Protein AF-A0A7S2U150-F1 (afdb_monomer_lite)

pLDDT: mean 74.11, std 22.61, range [26.58, 97.31]

Sequence (190 aa):
RKRRILVTGHSLGAAMATLAALDMKLRYHNEYDVQMINVASPRVGDPAFRKLFDSHFPSALRLVFDRDLVPGIPKLISLYEHVGHEAFIDGKGNVLIDRTPIEKSFVRGGKTSFACHLIPTYEAGINAHMQRNGHEPFLQRVNRTWEKIYEKKAKGKEDDDDNDFKDAKNNSKLCEGDAAGSGNVVADES

Foldseek 3Di:
DAAEDEQEDAQVSRLVSLVVLLVCCVPPVVRYDYAYEYELYAFHFAPVSQVSSCVSHVAHEYEDEQLACRNCPPVPVHTTDDHDWYFYFYLQLDTDIRDDPVSVVVSPPDHRDNVCRDPVVVVNRNVNVCVVPDVPHPVVVVVVVVCVVVVVVVVVVVVPPPPPVPVVVPPPPDPDDDDDDDDDDDDDDD

Organism: NCBI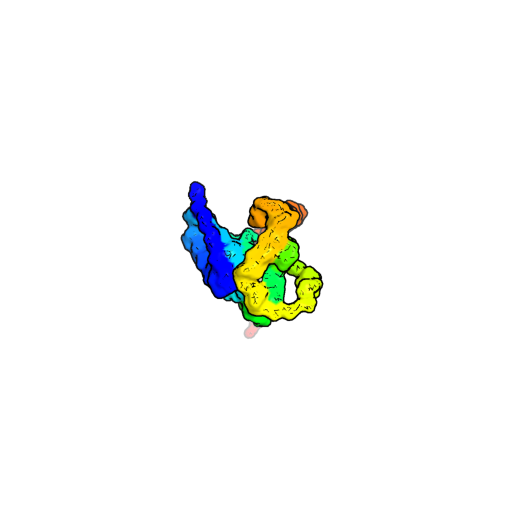:txid641309

Secondary structure (DSSP, 8-state):
-PEEEEE--BTHHHHHHHHHHHHHHHHHTTTEEEEEEEES----B-HHHHHHHHHH-TT-EEEEETTBSGGG-S--TTT-B--SEEEEE-TT--EEES--HHHHHHHTTS--BGGGGSHHHHHHHHHHHHHHH-SS-HHHHHHHHHHHHHHHHHHHHHTTTTSSSSGGGSSSSSS---------------

InterPro domains:
  IPR002921 Fungal lipase-type domain [PF01764] (4-75)
  IPR029058 Alpha/Beta hydrolase fold [G3DSA:3.40.50.1820] (1-181)
  IPR029058 Alpha/Beta hydrolase fold [SSF53474] (3-91)
  IPR051218 Secreted Mono/Diacylglycerol Lipase [PTHR45856] (4-136)

Structure (mmCIF, N/CA/C/O backbone):
data_AF-A0A7S2U150-F1
#
_en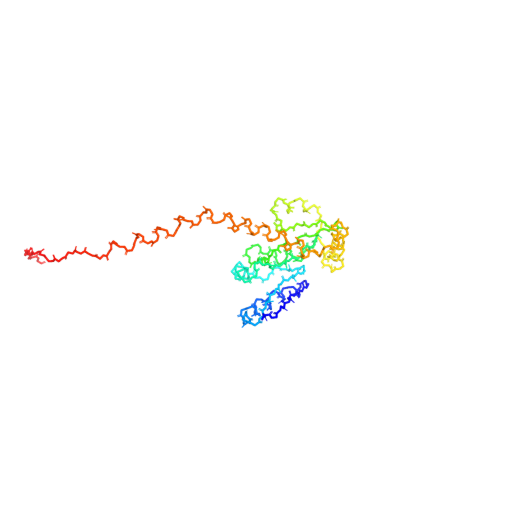try.id   AF-A0A7S2U150-F1
#
loop_
_atom_site.group_PDB
_atom_site.id
_atom_site.type_symbol
_atom_site.label_atom_id
_atom_site.label_alt_id
_atom_site.label_comp_id
_atom_site.label_asym_id
_atom_site.label_entity_id
_atom_site.label_seq_id
_atom_site.pdbx_PDB_ins_code
_atom_site.Cartn_x
_atom_site.Cartn_y
_atom_site.Cartn_z
_atom_site.occupancy
_atom_site.B_iso_or_equiv
_atom_site.auth_seq_id
_atom_site.auth_comp_id
_atom_site.auth_asym_id
_atom_site.auth_atom_id
_atom_site.pdbx_PDB_model_num
ATOM 1 N N . ARG A 1 1 ? -9.596 6.429 23.672 1.00 75.38 1 ARG A N 1
ATOM 2 C CA . ARG A 1 1 ? -9.227 6.510 22.233 1.00 75.38 1 ARG A CA 1
ATOM 3 C C . ARG A 1 1 ? -8.434 5.257 21.882 1.00 75.38 1 ARG A C 1
ATOM 5 O O . ARG A 1 1 ? -7.555 4.918 22.663 1.00 75.38 1 ARG A O 1
ATOM 12 N N . LYS A 1 2 ? -8.747 4.571 20.776 1.00 87.69 2 LYS A N 1
ATOM 13 C CA . LYS A 1 2 ? -7.958 3.413 20.312 1.00 87.69 2 LYS A CA 1
ATOM 14 C C . LYS A 1 2 ? -6.560 3.875 19.892 1.00 87.69 2 LYS A C 1
ATOM 16 O O . LYS A 1 2 ? -6.423 4.979 19.362 1.00 87.69 2 LYS A O 1
ATOM 21 N N . ARG A 1 3 ? -5.530 3.062 20.140 1.00 92.69 3 ARG A N 1
ATOM 22 C CA . ARG A 1 3 ? -4.169 3.345 19.648 1.00 92.69 3 ARG A CA 1
ATOM 23 C C . ARG A 1 3 ? -4.101 3.002 18.163 1.00 92.69 3 ARG A C 1
ATOM 25 O O . ARG A 1 3 ? -4.605 1.956 17.761 1.00 92.69 3 ARG A O 1
ATOM 32 N N . ARG A 1 4 ? -3.493 3.873 17.357 1.00 93.31 4 ARG A N 1
ATOM 33 C CA . ARG A 1 4 ? -3.341 3.640 15.918 1.00 93.31 4 ARG A CA 1
ATOM 34 C C . ARG A 1 4 ? -2.126 2.764 15.647 1.00 93.31 4 ARG A C 1
ATOM 36 O O . ARG A 1 4 ? -1.051 3.039 16.174 1.00 93.31 4 ARG A O 1
ATOM 43 N N . ILE A 1 5 ? -2.302 1.751 14.806 1.00 94.75 5 ILE A N 1
ATOM 44 C CA . ILE A 1 5 ? -1.222 0.896 14.313 1.00 94.75 5 ILE A CA 1
ATOM 45 C C . ILE A 1 5 ? -1.234 0.964 12.791 1.00 94.75 5 ILE A C 1
ATOM 47 O O . ILE A 1 5 ? -2.245 0.654 12.166 1.00 94.75 5 ILE A O 1
ATOM 51 N N . LEU A 1 6 ? -0.108 1.363 12.203 1.00 95.31 6 LEU A N 1
ATOM 52 C CA . LEU A 1 6 ? 0.103 1.294 10.763 1.00 95.31 6 LEU A CA 1
ATOM 53 C C . LEU A 1 6 ? 0.915 0.042 10.441 1.00 95.31 6 LEU A C 1
ATOM 55 O O . LEU A 1 6 ? 2.056 -0.088 10.881 1.00 95.31 6 LEU A O 1
ATOM 59 N N . VAL A 1 7 ? 0.326 -0.857 9.660 1.00 96.00 7 VAL A N 1
ATOM 60 C CA . VAL A 1 7 ? 1.001 -2.042 9.134 1.00 96.00 7 VAL A CA 1
ATOM 61 C C . VAL A 1 7 ? 1.447 -1.743 7.707 1.00 96.00 7 VAL A C 1
ATOM 63 O O . VAL A 1 7 ? 0.676 -1.237 6.890 1.00 96.00 7 VAL A O 1
ATOM 66 N N . THR A 1 8 ? 2.712 -2.019 7.415 1.00 96.25 8 THR A N 1
ATOM 67 C CA . THR A 1 8 ? 3.314 -1.758 6.110 1.00 96.25 8 THR A CA 1
ATOM 68 C C . THR A 1 8 ? 4.332 -2.833 5.772 1.00 96.25 8 THR A C 1
ATOM 70 O O . THR A 1 8 ? 4.823 -3.544 6.649 1.00 96.25 8 THR A O 1
ATOM 73 N N . GLY A 1 9 ? 4.659 -2.942 4.493 1.00 95.88 9 GLY A N 1
ATOM 74 C CA . GLY A 1 9 ? 5.717 -3.802 4.004 1.00 95.88 9 GLY A CA 1
ATOM 75 C C . GLY A 1 9 ? 6.016 -3.524 2.539 1.00 95.88 9 GLY A C 1
ATOM 76 O O . GLY A 1 9 ? 5.246 -2.858 1.841 1.00 95.88 9 GLY A O 1
ATOM 77 N N . HIS A 1 10 ? 7.143 -4.060 2.079 1.00 94.88 10 HIS A N 1
ATOM 78 C CA . HIS A 1 10 ? 7.574 -4.031 0.685 1.00 94.88 10 HIS A CA 1
ATOM 79 C C . HIS A 1 10 ? 7.655 -5.454 0.132 1.00 94.88 10 HIS A C 1
ATOM 81 O O . HIS A 1 10 ? 8.062 -6.365 0.856 1.00 94.88 10 HIS A O 1
ATOM 87 N N . SER A 1 11 ? 7.277 -5.656 -1.134 1.00 92.56 11 SER A N 1
ATOM 88 C CA . SER A 1 11 ? 7.412 -6.954 -1.812 1.00 92.56 11 SER A CA 1
ATOM 89 C C . SER A 1 11 ? 6.675 -8.080 -1.064 1.00 92.56 11 SER A C 1
ATOM 91 O O . SER A 1 11 ? 5.507 -7.933 -0.706 1.00 92.56 11 SER A O 1
ATOM 93 N N . LEU A 1 12 ? 7.346 -9.196 -0.770 1.00 92.94 12 LEU A N 1
ATOM 94 C CA . LEU A 1 12 ? 6.831 -10.263 0.090 1.00 92.94 12 LEU A CA 1
ATOM 95 C C . LEU A 1 12 ? 6.415 -9.755 1.480 1.00 92.94 12 LEU A C 1
ATOM 97 O O . LEU A 1 12 ? 5.391 -10.178 2.012 1.00 92.94 12 LEU A O 1
ATOM 101 N N . GLY A 1 13 ? 7.158 -8.802 2.047 1.00 95.88 13 GLY A N 1
ATOM 102 C CA . GLY A 1 13 ? 6.805 -8.173 3.318 1.00 95.88 13 GLY A CA 1
ATOM 103 C C . GLY A 1 13 ? 5.460 -7.450 3.256 1.00 95.88 13 GLY A C 1
ATOM 104 O O . GLY A 1 13 ? 4.731 -7.440 4.240 1.00 95.88 13 GLY A O 1
ATOM 105 N N . ALA A 1 14 ? 5.074 -6.914 2.094 1.00 95.31 14 ALA A N 1
ATOM 106 C CA . ALA A 1 14 ? 3.751 -6.326 1.895 1.00 95.31 14 ALA A CA 1
ATOM 107 C C . ALA A 1 14 ? 2.632 -7.386 1.896 1.00 95.31 14 ALA A C 1
ATOM 109 O O . ALA A 1 14 ? 1.551 -7.168 2.451 1.00 95.31 14 ALA A O 1
ATOM 110 N N . ALA A 1 15 ? 2.893 -8.566 1.327 1.00 95.06 15 ALA A N 1
ATOM 111 C CA . ALA A 1 15 ? 1.953 -9.683 1.392 1.00 95.06 15 ALA A CA 1
ATOM 112 C C . ALA A 1 15 ? 1.748 -10.150 2.842 1.00 95.06 15 ALA A C 1
ATOM 114 O O . ALA A 1 15 ? 0.615 -10.301 3.296 1.00 95.06 15 ALA A O 1
ATOM 115 N N . MET A 1 16 ? 2.838 -10.283 3.602 1.00 97.31 16 MET A N 1
ATOM 116 C CA . MET A 1 16 ? 2.778 -10.619 5.028 1.00 97.31 16 MET A CA 1
ATOM 117 C C . MET A 1 16 ? 2.062 -9.538 5.844 1.00 97.31 16 MET A C 1
ATOM 119 O O . MET A 1 16 ? 1.201 -9.858 6.660 1.00 97.31 16 MET A O 1
ATOM 123 N N . ALA A 1 17 ? 2.361 -8.262 5.582 1.00 97.25 17 ALA A N 1
ATOM 124 C CA . ALA A 1 17 ? 1.694 -7.118 6.199 1.00 97.25 17 ALA A CA 1
ATOM 125 C C . ALA A 1 17 ? 0.179 -7.139 5.958 1.00 97.25 17 ALA A C 1
ATOM 127 O O . ALA A 1 17 ? -0.591 -6.836 6.862 1.00 97.25 17 ALA A O 1
ATOM 128 N N . THR A 1 18 ? -0.256 -7.550 4.765 1.00 97.00 18 THR A N 1
ATOM 129 C CA . THR A 1 18 ? -1.678 -7.705 4.433 1.00 97.00 18 THR A CA 1
ATOM 130 C C . THR A 1 18 ? -2.356 -8.740 5.332 1.00 97.00 18 THR A C 1
ATOM 132 O O . THR A 1 18 ? -3.390 -8.454 5.934 1.00 97.00 18 THR A O 1
ATOM 135 N N . LEU A 1 19 ? -1.765 -9.931 5.458 1.00 97.06 19 LEU A N 1
ATOM 136 C CA . LEU A 1 19 ? -2.318 -11.002 6.290 1.00 97.06 19 LEU A CA 1
ATOM 137 C C . LEU A 1 19 ? -2.323 -10.611 7.773 1.00 97.06 19 LEU A C 1
ATOM 139 O O . LEU A 1 19 ? -3.341 -10.758 8.447 1.00 97.06 19 LEU A O 1
ATOM 143 N N . ALA A 1 20 ? -1.213 -10.049 8.257 1.00 97.12 20 ALA A N 1
ATOM 144 C CA . ALA A 1 20 ? -1.078 -9.599 9.637 1.00 97.12 20 ALA A CA 1
ATOM 145 C C . ALA A 1 20 ? -2.070 -8.476 9.976 1.00 97.12 20 ALA A C 1
ATOM 147 O O . ALA A 1 20 ? -2.691 -8.506 11.034 1.00 97.12 20 ALA A O 1
ATOM 148 N N . ALA A 1 21 ? -2.268 -7.509 9.073 1.00 96.94 21 ALA A N 1
ATOM 149 C CA . ALA A 1 21 ? -3.224 -6.427 9.279 1.00 96.94 21 ALA A CA 1
ATOM 150 C C . ALA A 1 21 ? -4.650 -6.966 9.441 1.00 96.94 21 ALA A C 1
ATOM 152 O O . ALA A 1 21 ? -5.347 -6.560 10.373 1.00 96.94 21 ALA A O 1
ATOM 153 N N . LEU A 1 22 ? -5.071 -7.897 8.577 1.00 97.00 22 LEU A N 1
ATOM 154 C CA . LEU A 1 22 ? -6.395 -8.508 8.677 1.00 97.00 22 LEU A CA 1
ATOM 155 C C . LEU A 1 22 ? -6.565 -9.281 9.982 1.00 97.00 22 LEU A C 1
ATOM 157 O O . LEU A 1 22 ? -7.548 -9.068 10.688 1.00 97.00 22 LEU A O 1
ATOM 161 N N . ASP A 1 23 ? -5.585 -10.108 10.336 1.00 97.12 23 ASP A N 1
ATOM 162 C CA . ASP A 1 23 ? -5.606 -10.874 11.580 1.00 97.12 23 ASP A CA 1
ATOM 163 C C . ASP A 1 23 ? -5.718 -9.964 12.815 1.00 97.12 23 ASP A C 1
ATOM 165 O O . ASP A 1 23 ? -6.580 -10.158 13.676 1.00 97.12 23 ASP A O 1
ATOM 169 N N . MET A 1 24 ? -4.917 -8.894 12.856 1.00 96.06 24 MET A N 1
ATOM 170 C CA . MET A 1 24 ? -4.963 -7.906 13.931 1.00 96.06 24 MET A CA 1
ATOM 171 C C . MET A 1 24 ? -6.302 -7.174 13.995 1.00 96.06 24 MET A C 1
ATOM 173 O O . MET A 1 24 ? -6.813 -6.928 15.089 1.00 96.06 24 MET A O 1
ATOM 177 N N . LYS A 1 25 ? -6.880 -6.813 12.844 1.00 95.62 25 LYS A N 1
ATOM 178 C CA . LYS A 1 25 ? -8.180 -6.140 12.793 1.00 95.62 25 LYS A CA 1
ATOM 179 C C . LYS A 1 25 ? -9.269 -7.047 13.342 1.00 95.62 25 LYS A C 1
ATOM 181 O O . LYS A 1 25 ? -10.044 -6.596 14.172 1.00 95.62 25 LYS A O 1
ATOM 186 N N . LEU A 1 26 ? -9.305 -8.315 12.940 1.00 95.62 26 LEU A N 1
ATOM 187 C CA . LEU A 1 26 ? -10.325 -9.255 13.400 1.00 95.62 26 LEU A CA 1
ATOM 188 C C . LEU A 1 26 ? -10.220 -9.502 14.912 1.00 95.62 26 LEU A C 1
ATOM 190 O O . LEU A 1 26 ? -11.217 -9.367 15.623 1.00 95.62 26 LEU A O 1
ATOM 194 N N . ARG A 1 27 ? -9.013 -9.777 15.425 1.00 96.44 27 ARG A N 1
ATOM 195 C CA . ARG A 1 27 ? -8.804 -10.110 16.847 1.00 96.44 27 ARG A CA 1
ATOM 196 C C . ARG A 1 27 ? -8.889 -8.909 17.785 1.00 96.44 27 ARG A C 1
ATOM 198 O O . ARG A 1 27 ? -9.428 -9.038 18.877 1.00 96.44 27 ARG A O 1
ATOM 205 N N . TYR A 1 28 ? -8.379 -7.749 17.369 1.00 94.81 28 TYR A N 1
ATOM 206 C CA . TYR A 1 28 ? -8.160 -6.606 18.262 1.00 94.81 28 TYR A CA 1
ATOM 207 C C . TYR A 1 28 ? -8.862 -5.316 17.808 1.00 94.81 28 TYR A C 1
ATOM 209 O O . TYR A 1 28 ? -8.452 -4.217 18.197 1.00 94.81 28 TYR A O 1
ATOM 217 N N . HIS A 1 29 ? -9.938 -5.408 17.012 1.00 90.44 29 HIS A N 1
ATOM 218 C CA . HIS A 1 29 ? -10.690 -4.234 16.537 1.00 90.44 29 HIS A CA 1
ATOM 219 C C . HIS A 1 29 ? -11.148 -3.301 17.664 1.00 90.44 29 HIS A C 1
ATOM 221 O O . HIS A 1 29 ? -11.288 -2.102 17.426 1.00 90.44 29 HIS A O 1
ATOM 227 N N . ASN A 1 30 ? -11.398 -3.808 18.875 1.00 91.62 30 ASN A N 1
ATOM 228 C CA . ASN A 1 30 ? -11.841 -3.001 20.018 1.00 91.62 30 ASN A CA 1
ATOM 229 C C . ASN A 1 30 ? -10.711 -2.203 20.681 1.00 91.62 30 ASN A C 1
ATOM 231 O O . ASN A 1 30 ? -10.975 -1.168 21.293 1.00 91.62 30 ASN A O 1
ATOM 235 N N . GLU A 1 31 ? -9.460 -2.616 20.495 1.00 93.81 31 GLU A N 1
ATOM 236 C CA . GLU A 1 31 ? -8.295 -2.035 21.168 1.00 93.81 31 GLU A CA 1
ATOM 237 C C . GLU A 1 31 ? -7.492 -1.107 20.248 1.00 93.81 31 GLU A C 1
ATOM 239 O O . GLU A 1 31 ? -7.015 -0.047 20.678 1.00 93.81 31 GLU A O 1
ATOM 244 N N . TYR A 1 32 ? -7.387 -1.471 18.965 1.00 94.56 32 TYR A N 1
ATOM 245 C CA . TYR A 1 32 ? -6.528 -0.787 18.002 1.00 94.56 32 TYR A CA 1
ATOM 246 C C . TYR A 1 32 ? -7.285 -0.271 16.778 1.00 94.56 32 TYR A C 1
ATOM 248 O O . TYR A 1 32 ? -8.177 -0.916 16.228 1.00 94.56 32 TYR A O 1
ATOM 256 N N . ASP A 1 33 ? -6.872 0.908 16.318 1.00 92.94 33 ASP A N 1
ATOM 257 C CA . ASP A 1 33 ? -7.198 1.430 14.993 1.00 92.94 33 ASP A CA 1
ATOM 258 C C . ASP A 1 33 ? -6.105 0.982 14.015 1.00 92.94 33 ASP A C 1
ATOM 260 O O . ASP A 1 33 ? -5.076 1.644 13.862 1.00 92.94 33 ASP A O 1
ATOM 264 N N . VAL A 1 34 ? -6.287 -0.203 13.429 1.00 94.50 34 VAL A N 1
ATOM 265 C CA . VAL A 1 34 ? -5.337 -0.775 12.465 1.00 94.50 34 VAL A CA 1
ATOM 266 C C . VAL A 1 34 ? -5.581 -0.177 11.078 1.00 94.50 34 VAL A C 1
ATOM 268 O O . VAL A 1 34 ? -6.709 -0.219 10.575 1.00 94.50 34 VAL A O 1
ATOM 271 N N . GLN A 1 35 ? -4.510 0.334 10.471 1.00 93.81 35 GLN A N 1
ATOM 272 C CA . GLN A 1 35 ? -4.438 0.888 9.118 1.00 93.81 35 GLN A CA 1
ATOM 273 C C . GLN A 1 35 ? -3.352 0.166 8.315 1.00 93.81 35 GLN A C 1
ATOM 275 O O . GLN A 1 35 ? -2.408 -0.374 8.895 1.00 93.81 35 GLN A O 1
ATOM 280 N N . MET A 1 36 ? -3.464 0.171 6.984 1.00 93.75 36 MET A N 1
ATOM 281 C CA . MET A 1 36 ? -2.514 -0.523 6.115 1.00 93.75 36 MET A CA 1
ATOM 282 C C . MET A 1 36 ? -2.116 0.323 4.906 1.00 93.75 36 MET A C 1
ATOM 284 O O . MET A 1 36 ? -2.968 0.868 4.201 1.00 93.75 36 MET A O 1
ATOM 288 N N . ILE A 1 37 ? -0.805 0.413 4.680 1.00 94.94 37 ILE A N 1
ATOM 289 C CA . ILE A 1 37 ? -0.207 1.011 3.486 1.00 94.94 37 ILE A CA 1
ATOM 290 C C . ILE A 1 37 ? 0.932 0.106 3.046 1.00 94.94 37 ILE A C 1
ATOM 292 O O . ILE A 1 37 ? 1.911 -0.049 3.768 1.00 94.94 37 ILE A O 1
ATOM 296 N N . ASN A 1 38 ? 0.841 -0.449 1.849 1.00 94.50 38 ASN A N 1
ATOM 297 C CA . ASN A 1 38 ? 1.814 -1.395 1.326 1.00 94.50 38 ASN A CA 1
ATOM 298 C C . ASN A 1 38 ? 2.538 -0.848 0.102 1.00 94.50 38 ASN A C 1
ATOM 300 O O . ASN A 1 38 ? 1.966 -0.098 -0.687 1.00 94.50 38 ASN A O 1
ATOM 304 N N . VAL A 1 39 ? 3.783 -1.273 -0.091 1.00 93.50 39 VAL A N 1
ATOM 305 C CA . VAL A 1 39 ? 4.614 -0.885 -1.233 1.00 93.50 39 VAL A CA 1
ATOM 306 C C . VAL A 1 39 ? 4.905 -2.118 -2.072 1.00 93.50 39 VAL A C 1
ATOM 308 O O . VAL A 1 39 ? 5.327 -3.147 -1.551 1.00 93.50 39 VAL A O 1
ATOM 311 N N . ALA A 1 40 ? 4.687 -2.028 -3.381 1.00 92.25 40 ALA A N 1
ATOM 312 C CA . ALA A 1 40 ? 5.039 -3.091 -4.315 1.00 92.25 40 ALA A CA 1
ATOM 313 C C . ALA A 1 40 ? 4.424 -4.469 -3.977 1.00 92.25 40 ALA A C 1
ATOM 315 O O . ALA A 1 40 ? 5.046 -5.508 -4.202 1.00 92.25 40 ALA A O 1
ATOM 316 N N . SER A 1 41 ? 3.215 -4.490 -3.400 1.00 92.69 41 SER A N 1
ATOM 317 C CA . SER A 1 41 ? 2.599 -5.745 -2.954 1.00 92.69 41 SER A CA 1
ATOM 318 C C . SER A 1 41 ? 2.193 -6.621 -4.141 1.00 92.69 41 SER A C 1
ATOM 320 O O . SER A 1 41 ? 1.460 -6.132 -5.016 1.00 92.69 41 SER A O 1
ATOM 322 N N . PRO A 1 42 ? 2.560 -7.917 -4.139 1.00 92.19 42 PRO A N 1
ATOM 323 C CA . PRO A 1 42 ? 1.940 -8.899 -5.017 1.00 92.19 42 PRO A CA 1
ATOM 324 C C . PRO A 1 42 ? 0.472 -9.116 -4.611 1.00 92.19 42 PRO A C 1
ATOM 326 O O . PRO A 1 42 ? -0.019 -8.557 -3.620 1.00 92.19 42 PRO A O 1
ATOM 329 N N . ARG A 1 43 ? -0.252 -9.918 -5.394 1.00 91.31 43 ARG A N 1
ATOM 330 C CA . ARG A 1 43 ? -1.592 -10.392 -5.009 1.00 91.31 43 ARG A CA 1
ATOM 331 C C . ARG A 1 43 ? -1.462 -11.457 -3.920 1.00 91.31 43 ARG A C 1
ATOM 333 O O . ARG A 1 43 ? -0.528 -12.254 -3.965 1.00 91.31 43 ARG A O 1
ATOM 340 N N . VAL A 1 44 ? -2.379 -11.453 -2.954 1.00 90.88 44 VAL A N 1
ATOM 341 C CA . VAL A 1 44 ? -2.240 -12.245 -1.714 1.00 90.88 44 VAL A CA 1
ATOM 342 C C . VAL A 1 44 ? -3.297 -13.336 -1.603 1.00 90.88 44 VAL A C 1
ATOM 344 O O . VAL A 1 44 ? -2.968 -14.462 -1.245 1.00 90.88 44 VAL A O 1
ATOM 347 N N . GLY A 1 45 ? -4.549 -13.021 -1.929 1.00 90.00 45 GLY A N 1
ATOM 348 C CA . GLY A 1 45 ? -5.670 -13.942 -1.773 1.00 90.00 45 GLY A CA 1
ATOM 349 C C . GLY A 1 45 ? -6.620 -13.898 -2.957 1.00 90.00 45 GLY A C 1
ATOM 350 O O . GLY A 1 45 ? -6.424 -13.129 -3.899 1.00 90.00 45 GLY A O 1
ATOM 351 N N . ASP A 1 46 ? -7.631 -14.748 -2.890 1.00 93.50 46 ASP A N 1
ATOM 352 C CA . ASP A 1 46 ? -8.679 -14.892 -3.892 1.00 93.50 46 ASP A CA 1
ATOM 353 C C . ASP A 1 46 ? -9.730 -13.754 -3.795 1.00 93.50 46 ASP A C 1
ATOM 355 O O . ASP A 1 46 ? -9.622 -12.863 -2.940 1.00 93.50 46 ASP A O 1
ATOM 359 N N . PRO A 1 47 ? -10.758 -13.739 -4.664 1.00 92.56 47 PRO A N 1
ATOM 360 C CA . PRO A 1 47 ? -11.812 -12.725 -4.602 1.00 92.56 47 PRO A CA 1
ATOM 361 C C . PRO A 1 47 ? -12.585 -12.707 -3.269 1.00 92.56 47 PRO A C 1
ATOM 363 O O . PRO A 1 47 ? -13.033 -11.647 -2.822 1.00 92.56 47 PRO A O 1
ATOM 366 N N . ALA A 1 48 ? -12.729 -13.856 -2.597 1.00 94.06 48 ALA A N 1
ATOM 367 C CA . ALA A 1 48 ? -13.398 -13.935 -1.299 1.00 94.06 48 ALA A CA 1
ATOM 368 C C . ALA A 1 48 ? -12.569 -13.242 -0.206 1.00 94.06 48 ALA A C 1
ATOM 370 O O . ALA A 1 48 ? -13.099 -12.435 0.564 1.00 94.06 48 ALA A O 1
ATOM 371 N N . PHE A 1 49 ? -11.256 -13.479 -0.196 1.00 95.00 49 PHE A N 1
ATOM 372 C CA . PHE A 1 49 ? -10.305 -12.786 0.664 1.00 95.00 49 PHE A CA 1
ATOM 373 C C . PHE A 1 49 ? -10.312 -11.281 0.404 1.00 95.00 49 PHE A C 1
ATOM 375 O O . PHE A 1 49 ? -10.370 -10.500 1.351 1.00 95.00 49 PHE A O 1
ATOM 382 N N . ARG A 1 50 ? -10.308 -10.857 -0.867 1.00 94.19 50 ARG A N 1
ATOM 383 C CA . ARG A 1 50 ? -10.411 -9.440 -1.247 1.00 94.19 50 ARG A CA 1
ATOM 384 C C . ARG A 1 50 ? -11.663 -8.792 -0.668 1.00 94.19 50 ARG A C 1
ATOM 386 O O . ARG A 1 50 ? -11.555 -7.757 -0.012 1.00 94.19 50 ARG A O 1
ATOM 393 N N . LYS A 1 51 ? -12.831 -9.413 -0.850 1.00 94.00 51 LYS A N 1
ATOM 394 C CA . LYS A 1 51 ? -14.102 -8.896 -0.322 1.00 94.00 51 LYS A CA 1
ATOM 395 C C . LYS A 1 51 ? -14.067 -8.741 1.202 1.00 94.00 51 LYS A C 1
ATOM 397 O O . LYS A 1 51 ? -14.493 -7.710 1.717 1.00 94.00 51 LYS A O 1
ATOM 402 N N . LEU A 1 52 ? -13.539 -9.742 1.910 1.00 95.81 52 LEU A N 1
ATOM 403 C CA . LEU A 1 52 ? -13.390 -9.703 3.367 1.00 95.81 52 LEU A CA 1
ATOM 404 C C . LEU A 1 52 ? -12.397 -8.623 3.817 1.00 95.81 52 LEU A C 1
ATOM 406 O O . LEU A 1 52 ? -12.641 -7.922 4.798 1.00 95.81 52 LEU A O 1
ATOM 410 N N . PHE A 1 53 ? -11.266 -8.496 3.127 1.00 96.31 53 PHE A N 1
ATOM 411 C CA . PHE A 1 53 ? -10.237 -7.525 3.471 1.00 96.31 53 PHE A CA 1
ATOM 412 C C . PHE A 1 53 ? -10.764 -6.094 3.324 1.00 96.31 53 PHE A C 1
ATOM 414 O O . PHE A 1 53 ? -10.656 -5.286 4.246 1.00 96.31 53 PHE A O 1
ATOM 421 N N . ASP A 1 54 ? -11.388 -5.792 2.188 1.00 93.56 54 ASP A N 1
ATOM 422 C CA . ASP A 1 54 ? -11.885 -4.454 1.876 1.00 93.56 54 ASP A CA 1
ATOM 423 C C . ASP A 1 54 ? -13.027 -4.007 2.783 1.00 93.56 54 ASP A C 1
ATOM 425 O O . ASP A 1 54 ? -13.106 -2.826 3.118 1.00 93.56 54 ASP A O 1
ATOM 429 N N . SER A 1 55 ? -13.875 -4.935 3.242 1.00 93.69 55 SER A N 1
ATOM 430 C CA . SER A 1 55 ? -14.924 -4.600 4.209 1.00 93.69 55 SER A CA 1
ATOM 431 C C . SER A 1 55 ? -14.352 -4.117 5.547 1.00 93.69 55 SER A C 1
ATOM 433 O O . SER A 1 55 ? -15.016 -3.385 6.274 1.00 93.69 55 SER A O 1
ATOM 435 N N . HIS A 1 56 ? -13.120 -4.516 5.878 1.00 93.81 56 HIS A N 1
ATOM 436 C CA . HIS A 1 56 ? -12.428 -4.136 7.110 1.00 93.81 56 HIS A CA 1
ATOM 437 C C . HIS A 1 56 ? -11.449 -2.968 6.925 1.00 93.81 56 HIS A C 1
ATOM 439 O O . HIS A 1 56 ? -11.147 -2.256 7.890 1.00 93.81 56 HIS A O 1
ATOM 445 N N . PHE A 1 57 ? -10.957 -2.768 5.702 1.00 92.00 57 PHE A N 1
ATOM 446 C CA . PHE A 1 57 ? -9.963 -1.758 5.350 1.00 92.00 57 PHE A CA 1
ATOM 447 C C . PHE A 1 57 ? -10.361 -0.954 4.103 1.00 92.00 57 PHE A C 1
ATOM 449 O O . PHE A 1 57 ? -9.650 -0.987 3.095 1.00 92.00 57 PHE A O 1
ATOM 456 N N . PRO A 1 58 ? -11.438 -0.153 4.169 1.00 87.81 58 PRO A N 1
ATOM 457 C CA . PRO A 1 58 ? -11.878 0.660 3.034 1.00 87.81 58 PRO A CA 1
ATOM 458 C C . PRO A 1 58 ? -10.851 1.725 2.615 1.00 87.81 58 PRO A C 1
ATOM 460 O O . PRO A 1 58 ? -10.908 2.228 1.503 1.00 87.81 58 PRO A O 1
ATOM 463 N N . SER A 1 59 ? -9.905 2.074 3.492 1.00 85.75 59 SER A N 1
ATOM 464 C CA . SER A 1 59 ? -8.855 3.071 3.248 1.00 85.75 59 SER A CA 1
ATOM 465 C C . SER A 1 59 ? -7.462 2.471 3.024 1.00 85.75 59 SER A C 1
ATOM 467 O O . SER A 1 59 ? -6.474 3.206 3.010 1.00 85.75 59 SER A O 1
ATOM 469 N N . ALA A 1 60 ? -7.344 1.146 2.873 1.00 91.06 60 ALA A N 1
ATOM 470 C CA . ALA A 1 60 ? -6.051 0.516 2.621 1.00 91.06 60 ALA A CA 1
ATOM 471 C C . ALA A 1 60 ? -5.444 0.971 1.288 1.00 91.06 60 ALA A C 1
ATOM 473 O O . ALA A 1 60 ? -6.125 1.007 0.262 1.00 91.06 60 ALA A O 1
ATOM 474 N N . LEU A 1 61 ? -4.138 1.247 1.296 1.00 92.38 61 LEU A N 1
ATOM 475 C CA . LEU A 1 61 ? -3.398 1.714 0.124 1.00 92.38 61 LEU A CA 1
ATOM 476 C C . LEU A 1 61 ? -2.328 0.723 -0.308 1.00 92.38 61 LEU A C 1
ATOM 478 O O . LEU A 1 61 ? -1.588 0.180 0.510 1.00 92.38 61 LEU A O 1
ATOM 482 N N . ARG A 1 62 ? -2.178 0.573 -1.621 1.00 93.56 62 ARG A N 1
ATOM 483 C CA . ARG A 1 62 ? -1.102 -0.188 -2.248 1.00 93.56 62 ARG A CA 1
ATOM 484 C C . ARG A 1 62 ? -0.384 0.686 -3.265 1.00 93.56 62 ARG A C 1
ATOM 486 O O . ARG A 1 62 ? -0.920 0.971 -4.334 1.00 93.56 62 ARG A O 1
ATOM 493 N N . LEU A 1 63 ? 0.839 1.084 -2.940 1.00 92.69 63 LEU A N 1
ATOM 494 C CA . LEU A 1 63 ? 1.699 1.835 -3.841 1.00 92.69 63 LEU A CA 1
ATOM 495 C C . LEU A 1 63 ? 2.261 0.909 -4.918 1.00 92.69 63 LEU A C 1
ATOM 497 O O . LEU A 1 63 ? 2.798 -0.161 -4.618 1.00 92.69 63 LEU A O 1
ATOM 501 N N . VAL A 1 64 ? 2.163 1.354 -6.169 1.00 91.69 64 VAL A N 1
ATOM 502 C CA . VAL A 1 64 ? 2.659 0.646 -7.353 1.00 91.69 64 VAL A CA 1
ATOM 503 C C . VAL A 1 64 ? 3.480 1.613 -8.191 1.00 91.69 64 VAL A C 1
ATOM 505 O O . VAL A 1 64 ? 2.954 2.626 -8.645 1.00 91.69 64 VAL A O 1
ATOM 508 N N . PHE A 1 65 ? 4.753 1.298 -8.410 1.00 91.25 65 PHE A N 1
ATOM 509 C CA . PHE A 1 65 ? 5.629 2.114 -9.244 1.00 91.25 65 PHE A CA 1
ATOM 510 C C . PHE A 1 65 ? 5.533 1.708 -10.719 1.00 91.25 65 PHE A C 1
ATOM 512 O O . PHE A 1 65 ? 5.294 0.541 -11.053 1.00 91.25 65 PHE A O 1
ATOM 519 N N . ASP A 1 66 ? 5.724 2.679 -11.611 1.00 86.94 66 ASP A N 1
ATOM 520 C CA . ASP A 1 66 ? 5.779 2.441 -13.050 1.00 86.94 66 ASP A CA 1
ATOM 521 C C . ASP A 1 66 ? 6.781 1.337 -13.412 1.00 86.94 66 ASP A C 1
ATOM 523 O O . ASP A 1 66 ? 7.923 1.318 -12.956 1.00 86.94 66 ASP A O 1
ATOM 527 N N . ARG A 1 67 ? 6.341 0.411 -14.269 1.00 84.06 67 ARG A N 1
ATOM 528 C CA . ARG A 1 67 ? 7.112 -0.755 -14.733 1.00 84.06 67 ARG A CA 1
ATOM 529 C C . ARG A 1 67 ? 7.539 -1.754 -13.647 1.00 84.06 67 ARG A C 1
ATOM 531 O O . ARG A 1 67 ? 8.286 -2.676 -13.979 1.00 84.06 67 ARG A O 1
ATOM 538 N N . ASP A 1 68 ? 7.057 -1.661 -12.407 1.00 84.12 68 ASP A N 1
ATOM 539 C CA . ASP A 1 68 ? 7.254 -2.733 -11.425 1.00 84.12 68 ASP A CA 1
ATOM 540 C C . ASP A 1 68 ? 6.479 -3.998 -11.840 1.00 84.12 68 ASP A C 1
ATOM 542 O O . ASP A 1 68 ? 5.270 -3.976 -12.088 1.00 84.12 68 ASP A O 1
ATOM 546 N N . LEU A 1 69 ? 7.195 -5.117 -11.935 1.00 82.81 69 LEU A N 1
ATOM 547 C CA . LEU A 1 69 ? 6.654 -6.412 -12.334 1.00 82.81 69 LEU A CA 1
ATOM 548 C C . LEU A 1 69 ? 5.959 -7.152 -11.176 1.00 82.81 69 LEU A C 1
ATOM 550 O O . LEU A 1 69 ? 5.026 -7.916 -11.432 1.00 82.81 69 LEU A O 1
ATOM 554 N N . VAL A 1 70 ? 6.381 -6.951 -9.923 1.00 83.00 70 VAL A N 1
ATOM 555 C CA . VAL A 1 70 ? 5.933 -7.768 -8.776 1.00 83.00 70 VAL A CA 1
ATOM 556 C C . VAL A 1 70 ? 4.441 -7.629 -8.481 1.00 83.00 70 VAL A C 1
ATOM 558 O O . VAL A 1 70 ? 3.790 -8.661 -8.315 1.00 83.00 70 VAL A O 1
ATOM 561 N N . PRO A 1 71 ? 3.836 -6.427 -8.518 1.00 74.69 71 PRO A N 1
ATOM 562 C CA . PRO A 1 71 ? 2.386 -6.294 -8.419 1.00 74.69 71 PRO A CA 1
ATOM 563 C C . PRO A 1 71 ? 1.634 -7.100 -9.488 1.00 74.69 71 PRO A C 1
ATOM 565 O O . PRO A 1 71 ? 0.545 -7.603 -9.249 1.00 74.69 71 PRO A O 1
ATOM 568 N N . GLY A 1 72 ? 2.225 -7.306 -10.665 1.00 71.75 72 GLY A N 1
ATOM 569 C CA . GLY A 1 72 ? 1.623 -8.118 -11.721 1.00 71.75 72 GLY A CA 1
ATOM 570 C C . GLY A 1 72 ? 1.579 -9.622 -11.427 1.00 71.75 72 GLY A C 1
ATOM 571 O O . GLY A 1 72 ? 0.923 -10.351 -12.175 1.00 71.75 72 GLY A O 1
ATOM 572 N N . ILE A 1 73 ? 2.241 -10.102 -10.374 1.00 70.88 73 ILE A N 1
ATOM 573 C CA . ILE A 1 73 ? 2.418 -11.523 -10.057 1.00 70.88 73 ILE A CA 1
ATOM 574 C C . ILE A 1 73 ? 1.658 -11.873 -8.763 1.00 70.88 73 ILE A C 1
ATOM 576 O O . ILE A 1 73 ? 1.589 -11.049 -7.848 1.00 70.88 73 ILE A O 1
ATOM 580 N N . PRO A 1 74 ? 1.076 -13.084 -8.661 1.00 69.50 74 PRO A N 1
ATOM 581 C CA . PRO A 1 74 ? 0.909 -14.106 -9.707 1.00 69.50 74 PRO A CA 1
ATOM 582 C C . PRO A 1 74 ? -0.040 -13.678 -10.844 1.00 69.50 74 PRO A C 1
ATOM 584 O O . PRO A 1 74 ? -1.027 -12.985 -10.622 1.00 69.50 74 PRO A O 1
ATOM 587 N N . LYS A 1 75 ? 0.258 -14.087 -12.089 1.00 63.16 75 LYS A N 1
ATOM 588 C CA . LYS A 1 75 ? -0.531 -13.759 -13.302 1.00 63.16 75 LYS A CA 1
ATOM 589 C C . LYS A 1 75 ? -1.729 -14.690 -13.541 1.00 63.16 75 LYS A C 1
ATOM 591 O O . LYS A 1 75 ? -2.333 -14.623 -14.606 1.00 63.16 75 LYS A O 1
ATOM 596 N N . LEU A 1 76 ? -2.071 -15.549 -12.583 1.00 69.69 76 LEU A N 1
ATOM 597 C CA . LEU A 1 76 ? -3.241 -16.427 -12.656 1.00 69.69 76 LEU A CA 1
ATOM 598 C C . LEU A 1 76 ? -4.511 -15.586 -12.458 1.00 69.69 76 LEU A C 1
ATOM 600 O O . LEU A 1 76 ? -5.050 -15.473 -11.358 1.00 69.69 76 LEU A O 1
ATOM 604 N N . ILE A 1 77 ? -4.920 -14.922 -13.541 1.00 58.03 77 ILE A N 1
ATOM 605 C CA . ILE A 1 77 ? -6.143 -14.125 -13.650 1.00 58.03 77 ILE A CA 1
ATOM 606 C C . ILE A 1 77 ? -7.304 -15.067 -13.299 1.00 58.03 77 ILE A C 1
ATOM 608 O O . ILE A 1 77 ? -7.502 -16.037 -14.020 1.00 58.03 77 ILE A O 1
ATOM 612 N N . SER A 1 78 ? -7.994 -14.802 -12.180 1.00 63.44 78 SER A N 1
ATOM 613 C CA . SER A 1 78 ? -9.083 -15.578 -11.537 1.00 63.44 78 SER A CA 1
ATOM 614 C C . SER A 1 78 ? -8.738 -16.208 -10.181 1.00 63.44 78 SER A C 1
ATOM 616 O O . SER A 1 78 ? -9.666 -16.494 -9.431 1.00 63.44 78 SER A O 1
ATOM 618 N N . LEU A 1 79 ? -7.464 -16.426 -9.834 1.00 80.12 79 LEU A N 1
ATOM 619 C CA . LEU A 1 79 ? -7.109 -17.060 -8.548 1.00 80.12 79 LEU A CA 1
ATOM 620 C C . LEU A 1 79 ? -6.657 -16.067 -7.482 1.00 80.12 79 LEU A C 1
ATOM 622 O O . LEU A 1 79 ? -6.820 -16.331 -6.297 1.00 80.12 79 LEU A O 1
ATOM 626 N N . TYR A 1 80 ? -6.086 -14.936 -7.900 1.00 86.31 80 TYR A N 1
ATOM 627 C CA . TYR A 1 80 ? -5.554 -13.943 -6.976 1.00 86.31 80 TYR A CA 1
ATOM 628 C C . TYR A 1 80 ? -5.959 -12.526 -7.369 1.00 86.31 80 TYR A C 1
ATOM 630 O O . TYR A 1 80 ? -5.772 -12.099 -8.516 1.00 86.31 80 TYR A O 1
ATOM 638 N N . GLU A 1 81 ? -6.430 -11.771 -6.382 1.00 88.88 81 GLU A N 1
ATOM 639 C CA . GLU A 1 81 ? -6.816 -10.371 -6.503 1.00 88.88 81 GLU A CA 1
ATOM 640 C C . GLU A 1 81 ? -5.983 -9.471 -5.585 1.00 88.88 81 GLU A C 1
ATOM 642 O O . GLU A 1 81 ? -5.416 -9.885 -4.568 1.00 88.88 81 GLU A O 1
ATOM 647 N N . HIS A 1 82 ? -5.853 -8.210 -5.991 1.00 90.88 82 HIS A N 1
ATOM 648 C CA . HIS A 1 82 ? -5.228 -7.199 -5.150 1.00 90.88 82 HIS A CA 1
ATOM 649 C C . HIS A 1 82 ? -6.211 -6.700 -4.108 1.00 90.88 82 HIS A C 1
ATOM 651 O O . HIS A 1 82 ? -7.360 -6.442 -4.446 1.00 90.88 82 HIS A O 1
ATOM 657 N N . VAL A 1 83 ? -5.708 -6.484 -2.891 1.00 92.62 83 VAL A N 1
ATOM 658 C CA . VAL A 1 83 ? -6.435 -5.801 -1.819 1.00 92.62 83 VAL A CA 1
ATOM 659 C C . VAL A 1 83 ? -6.025 -4.329 -1.680 1.00 92.62 83 VAL A C 1
ATOM 661 O O . VAL A 1 83 ? -4.989 -3.916 -2.212 1.00 92.62 83 VAL A O 1
ATOM 664 N N . GLY A 1 84 ? -6.827 -3.545 -0.951 1.00 90.69 84 GLY A N 1
ATOM 665 C CA . GLY A 1 84 ? -6.728 -2.089 -0.911 1.00 90.69 84 GLY A CA 1
ATOM 666 C C . GLY A 1 84 ? -6.895 -1.410 -2.274 1.00 90.69 84 GLY A C 1
ATOM 667 O O . GLY A 1 84 ? -7.207 -2.029 -3.294 1.00 90.69 84 GLY A O 1
ATOM 668 N N . HIS A 1 85 ? -6.687 -0.109 -2.283 1.00 90.94 85 HIS A N 1
ATOM 669 C CA . HIS A 1 85 ? -6.740 0.711 -3.480 1.00 90.94 85 HIS A CA 1
ATOM 670 C C . HIS A 1 85 ? -5.349 0.901 -4.074 1.00 90.94 85 HIS A C 1
ATOM 672 O O . HIS A 1 85 ? -4.347 0.975 -3.357 1.00 90.94 85 HIS A O 1
ATOM 678 N N . GLU A 1 86 ? -5.274 0.976 -5.398 1.00 90.75 86 GLU A N 1
ATOM 679 C CA . GLU A 1 86 ? -4.006 1.177 -6.091 1.00 90.75 86 GLU A CA 1
ATOM 680 C C . GLU A 1 86 ? -3.635 2.660 -6.097 1.00 90.75 86 GLU A C 1
ATOM 682 O O . GLU A 1 86 ? -4.351 3.468 -6.673 1.00 90.75 86 GLU A O 1
ATOM 687 N N . ALA A 1 87 ? -2.484 3.008 -5.525 1.00 91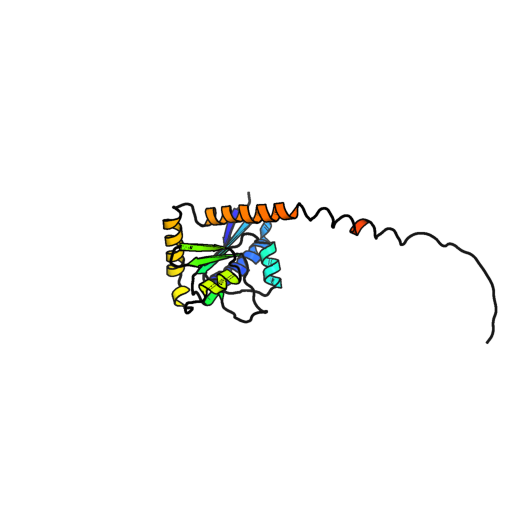.19 87 ALA A N 1
ATOM 688 C CA . ALA A 1 87 ? -1.843 4.304 -5.705 1.00 91.19 87 ALA A CA 1
ATOM 689 C C . ALA A 1 87 ? -0.666 4.140 -6.672 1.00 91.19 87 ALA A C 1
ATOM 691 O O . ALA A 1 87 ? 0.449 3.788 -6.281 1.00 91.19 87 ALA A O 1
ATOM 692 N N . PHE A 1 88 ? -0.933 4.344 -7.958 1.00 90.69 88 PHE A N 1
ATOM 693 C CA . PHE A 1 88 ? 0.082 4.270 -8.996 1.00 90.69 88 PHE A CA 1
ATOM 694 C C . PHE A 1 88 ? 0.928 5.538 -9.016 1.00 90.69 88 PHE A C 1
ATOM 696 O O . PHE A 1 88 ? 0.371 6.633 -8.996 1.00 90.69 88 PHE A O 1
ATOM 703 N N . ILE A 1 89 ? 2.247 5.389 -9.112 1.00 89.69 89 ILE A N 1
ATOM 704 C CA . ILE A 1 89 ? 3.188 6.501 -9.195 1.00 89.69 89 ILE A CA 1
ATOM 705 C C . ILE A 1 89 ? 4.227 6.269 -10.292 1.00 89.69 89 ILE A C 1
ATOM 707 O O . ILE A 1 89 ? 4.743 5.163 -10.453 1.00 89.69 89 ILE A O 1
ATOM 711 N N . ASP A 1 90 ? 4.541 7.316 -11.050 1.00 88.25 90 ASP A N 1
ATOM 712 C CA . ASP A 1 90 ? 5.596 7.281 -12.062 1.00 88.25 90 ASP A CA 1
ATOM 713 C C . ASP A 1 90 ? 6.867 8.020 -11.609 1.00 88.25 90 ASP A C 1
ATOM 715 O O . ASP A 1 90 ? 6.888 8.755 -10.619 1.00 88.25 90 ASP A O 1
ATOM 719 N N . GLY A 1 91 ? 7.953 7.852 -12.367 1.00 85.31 91 GLY A N 1
ATOM 720 C CA . GLY A 1 91 ? 9.220 8.544 -12.101 1.00 85.31 91 GLY A CA 1
ATOM 721 C C . GLY A 1 91 ? 9.173 10.064 -12.305 1.00 85.31 91 GLY A C 1
ATOM 722 O O . GLY A 1 91 ? 10.155 10.738 -12.015 1.00 85.31 91 GLY A O 1
ATOM 723 N N . LYS A 1 92 ? 8.063 10.615 -12.813 1.00 86.19 92 LYS A N 1
ATOM 724 C CA . LYS A 1 92 ? 7.844 12.061 -12.967 1.00 86.19 92 LYS A CA 1
ATOM 725 C C . LYS A 1 92 ? 7.059 12.649 -11.788 1.00 86.19 92 LYS A C 1
ATOM 727 O O . LYS A 1 92 ? 6.859 13.861 -11.752 1.00 86.19 92 LYS A O 1
ATOM 732 N N . GLY A 1 93 ? 6.621 11.823 -10.835 1.00 84.81 93 GLY A N 1
ATOM 733 C CA . GLY A 1 93 ? 5.831 12.241 -9.679 1.00 84.81 93 GLY A CA 1
ATOM 734 C C . GLY A 1 93 ? 4.331 12.372 -9.953 1.00 84.81 93 GLY A C 1
ATOM 735 O O . GLY A 1 93 ? 3.609 12.964 -9.144 1.00 84.81 93 GLY A O 1
ATOM 736 N N . ASN A 1 94 ? 3.835 11.850 -11.076 1.00 87.12 94 ASN A N 1
ATOM 737 C CA . ASN A 1 94 ? 2.397 11.750 -11.310 1.00 87.12 94 ASN A CA 1
ATOM 738 C C . ASN A 1 94 ? 1.829 10.602 -10.480 1.00 87.12 94 ASN A C 1
ATOM 740 O O . ASN A 1 94 ? 2.447 9.542 -10.381 1.00 87.12 94 ASN A O 1
ATOM 744 N N . VAL A 1 95 ? 0.647 10.817 -9.903 1.00 87.62 95 VAL A N 1
ATOM 745 C CA . VAL A 1 95 ? -0.043 9.824 -9.078 1.00 87.62 95 VAL A CA 1
ATOM 746 C C . VAL A 1 95 ? -1.451 9.624 -9.609 1.00 87.62 95 VAL A C 1
ATOM 748 O O . VAL A 1 95 ? -2.174 10.597 -9.810 1.00 87.62 95 VAL A O 1
ATOM 751 N N . LEU A 1 96 ? -1.843 8.365 -9.791 1.00 86.50 96 LEU A N 1
ATOM 752 C CA . LEU A 1 96 ? -3.201 7.965 -10.149 1.00 86.50 96 LEU A CA 1
ATOM 753 C C . LEU A 1 96 ? -3.730 6.980 -9.107 1.00 86.50 96 LEU A C 1
ATOM 755 O O . LEU A 1 96 ? -3.035 6.028 -8.751 1.00 86.50 96 LEU A O 1
ATOM 759 N N . ILE A 1 97 ? -4.955 7.200 -8.633 1.00 88.25 97 ILE A N 1
ATOM 760 C CA . ILE A 1 97 ? -5.636 6.287 -7.709 1.00 88.25 97 ILE A CA 1
ATOM 761 C C . ILE A 1 97 ? -6.609 5.418 -8.504 1.00 88.25 97 ILE A C 1
ATOM 763 O O . ILE A 1 97 ? -7.346 5.942 -9.331 1.00 88.25 97 ILE A O 1
ATOM 767 N N . ASP A 1 98 ? -6.581 4.105 -8.267 1.00 86.31 98 ASP A N 1
ATOM 768 C CA . ASP A 1 98 ? -7.430 3.095 -8.913 1.00 86.31 98 ASP A CA 1
ATOM 769 C C . ASP A 1 98 ? -7.553 3.265 -10.423 1.00 86.31 98 ASP A C 1
ATOM 771 O O . ASP A 1 98 ? -8.646 3.404 -10.975 1.00 86.31 98 ASP A O 1
ATOM 775 N N . ARG A 1 99 ? -6.403 3.218 -11.101 1.00 85.00 99 ARG A N 1
ATOM 776 C CA . ARG A 1 99 ? -6.344 3.377 -12.554 1.00 85.00 99 ARG A CA 1
ATOM 777 C C . ARG A 1 99 ? -7.391 2.523 -13.267 1.00 85.00 99 ARG A C 1
ATOM 779 O O . ARG A 1 99 ? -7.419 1.288 -13.136 1.00 85.00 99 ARG A O 1
ATOM 786 N N . THR A 1 100 ? -8.175 3.191 -14.099 1.00 82.31 100 THR A N 1
ATOM 787 C CA . THR A 1 100 ? -9.130 2.602 -15.030 1.00 82.31 100 THR A CA 1
ATOM 788 C C . THR A 1 100 ? -8.417 1.714 -16.060 1.00 82.31 100 THR A C 1
ATOM 790 O O . THR A 1 100 ? -7.208 1.847 -16.294 1.00 82.31 100 THR A O 1
ATOM 793 N N . PRO A 1 101 ? -9.140 0.798 -16.730 1.00 78.94 101 PRO A N 1
ATOM 794 C CA . PRO A 1 101 ? -8.571 -0.001 -17.816 1.00 78.94 101 PRO A CA 1
ATOM 795 C C . PRO A 1 101 ? -7.929 0.850 -18.924 1.00 78.94 101 PRO A C 1
ATOM 797 O O . PRO A 1 101 ? -6.871 0.488 -19.442 1.00 78.94 101 PRO A O 1
ATOM 800 N N . ILE A 1 102 ? -8.530 2.002 -19.237 1.00 79.94 102 ILE A N 1
ATOM 801 C CA . ILE A 1 102 ? -8.039 2.951 -20.241 1.00 79.94 102 ILE A CA 1
ATOM 802 C C . ILE A 1 102 ? -6.698 3.549 -19.795 1.00 79.94 102 ILE A C 1
ATOM 804 O O . ILE A 1 102 ? -5.720 3.484 -20.537 1.00 79.94 102 ILE A O 1
ATOM 808 N N . GLU A 1 103 ? -6.591 4.035 -18.557 1.00 81.25 103 GLU A N 1
ATOM 809 C CA . GLU A 1 103 ? -5.333 4.582 -18.019 1.00 81.25 103 GLU A CA 1
ATOM 810 C C . GLU A 1 103 ? -4.223 3.527 -17.955 1.00 81.25 103 GLU A C 1
ATOM 812 O O . GLU A 1 103 ? -3.070 3.802 -18.291 1.00 81.25 103 GLU A O 1
ATOM 817 N N . LYS A 1 104 ? -4.563 2.281 -17.601 1.00 76.75 104 LYS A N 1
ATOM 818 C CA . LYS A 1 104 ? -3.616 1.154 -17.637 1.00 76.75 104 LYS A CA 1
ATOM 819 C C . LYS A 1 104 ? -3.104 0.869 -19.052 1.00 76.75 104 LYS A C 1
ATOM 821 O O . LYS A 1 104 ? -1.977 0.395 -19.196 1.00 76.75 104 LYS A O 1
ATOM 826 N N . SER A 1 105 ? -3.900 1.145 -20.088 1.00 71.31 105 SER A N 1
ATOM 827 C CA . SER A 1 105 ? -3.500 0.944 -21.485 1.00 71.31 105 SER A CA 1
ATOM 828 C C . SER A 1 105 ? -2.497 1.995 -21.980 1.00 71.31 105 SER A C 1
ATOM 830 O O . SER A 1 105 ? -1.552 1.630 -22.675 1.00 71.31 105 SER A O 1
ATOM 832 N N . PHE A 1 106 ? -2.608 3.254 -21.537 1.00 69.12 106 PHE A N 1
ATOM 833 C CA . PHE A 1 106 ? -1.670 4.326 -21.908 1.00 69.12 106 PHE A CA 1
ATOM 834 C C . PHE A 1 106 ? -0.281 4.170 -21.274 1.00 69.12 106 PHE A C 1
ATOM 836 O O . PHE A 1 106 ? 0.722 4.581 -21.852 1.00 69.12 106 PHE A O 1
ATOM 843 N N . VAL A 1 107 ? -0.204 3.539 -20.101 1.00 63.88 107 VAL A N 1
ATOM 844 C CA . VAL A 1 107 ? 1.053 3.344 -19.354 1.00 63.88 107 VAL A CA 1
ATOM 845 C C . VAL A 1 107 ? 1.837 2.105 -19.831 1.00 63.88 107 VAL A C 1
ATOM 847 O O . VAL A 1 107 ? 3.033 1.979 -19.583 1.00 63.88 107 VAL A O 1
ATOM 850 N N . ARG A 1 108 ? 1.208 1.190 -20.583 1.00 56.84 108 ARG A N 1
ATOM 851 C CA . ARG A 1 108 ? 1.782 -0.109 -20.999 1.00 56.84 108 ARG A CA 1
ATOM 852 C C . ARG A 1 108 ? 2.910 -0.056 -22.046 1.00 56.84 108 ARG A C 1
ATOM 854 O O . ARG A 1 108 ? 3.386 -1.111 -22.453 1.00 56.84 108 ARG A O 1
ATOM 861 N N . GLY A 1 109 ? 3.364 1.124 -22.468 1.00 55.81 109 GLY A N 1
ATOM 862 C CA . GLY A 1 109 ? 4.358 1.277 -23.541 1.00 55.81 109 GLY A CA 1
ATOM 863 C C . GLY A 1 109 ? 5.797 0.840 -23.208 1.00 55.81 109 GLY A C 1
ATOM 864 O O . GLY A 1 109 ? 6.627 0.786 -24.111 1.00 55.81 109 GLY A O 1
ATOM 865 N N . GLY A 1 110 ? 6.122 0.532 -21.944 1.00 61.91 110 GLY A N 1
ATOM 866 C CA . GLY A 1 110 ? 7.485 0.202 -21.495 1.00 61.91 110 GLY A CA 1
ATOM 867 C C . GLY A 1 110 ? 7.667 -1.234 -20.984 1.00 61.91 110 GLY A C 1
ATOM 868 O O . GLY A 1 110 ? 6.737 -1.856 -20.475 1.00 61.91 110 GLY A O 1
ATOM 869 N N . LYS A 1 111 ? 8.898 -1.762 -21.064 1.00 68.50 111 LYS A N 1
ATOM 870 C CA . LYS A 1 111 ? 9.256 -3.071 -20.482 1.00 68.50 111 LYS A CA 1
ATOM 871 C C . LYS A 1 111 ? 9.208 -3.005 -18.949 1.00 68.50 111 LYS A C 1
ATOM 873 O O . LYS A 1 111 ? 9.852 -2.148 -18.351 1.00 68.50 111 LYS A O 1
ATOM 878 N N . THR A 1 112 ? 8.487 -3.929 -18.317 1.00 77.75 112 THR A N 1
ATOM 879 C CA . THR A 1 112 ? 8.493 -4.119 -16.855 1.00 77.75 112 THR A CA 1
ATOM 880 C C . THR A 1 112 ? 9.844 -4.651 -16.367 1.00 77.75 112 THR A C 1
ATOM 882 O O . THR A 1 112 ? 10.463 -5.449 -17.070 1.00 77.75 112 THR A O 1
ATOM 885 N N . SER A 1 113 ? 10.293 -4.263 -15.169 1.00 80.19 113 SER A N 1
ATOM 886 C CA . SER A 1 113 ? 11.611 -4.626 -14.629 1.00 80.19 113 SER A CA 1
ATOM 887 C C . SER A 1 113 ? 11.594 -4.845 -13.114 1.00 80.19 113 SER A C 1
ATOM 889 O O . SER A 1 113 ? 10.967 -4.087 -12.379 1.00 80.19 113 SER A O 1
ATOM 891 N N . PHE A 1 114 ? 12.372 -5.823 -12.637 1.00 81.50 114 PHE A N 1
ATOM 892 C CA . PHE A 1 114 ? 12.686 -5.973 -11.210 1.00 81.50 114 PHE A CA 1
ATOM 893 C C . PHE A 1 114 ? 13.494 -4.790 -10.656 1.00 81.50 114 PHE A C 1
ATOM 895 O O . PHE A 1 114 ? 13.438 -4.525 -9.463 1.00 81.50 114 PHE A O 1
ATOM 902 N N . ALA A 1 115 ? 14.203 -4.026 -11.493 1.00 80.31 115 ALA A N 1
ATOM 903 C CA . ALA A 1 115 ? 14.882 -2.814 -11.031 1.00 80.31 115 ALA A CA 1
ATOM 904 C C . ALA A 1 115 ? 13.879 -1.747 -10.551 1.00 80.31 115 ALA A C 1
ATOM 906 O O . ALA A 1 115 ? 14.144 -1.040 -9.584 1.00 80.31 115 ALA A O 1
ATOM 907 N N . CYS A 1 116 ? 12.697 -1.686 -11.179 1.00 83.06 116 CYS A N 1
ATOM 908 C CA . CYS A 1 116 ? 11.582 -0.816 -10.785 1.00 83.06 116 CYS A CA 1
ATOM 909 C C . CYS A 1 116 ? 10.829 -1.325 -9.544 1.00 83.06 116 CYS A C 1
ATOM 911 O O . CYS A 1 116 ? 9.908 -0.668 -9.075 1.00 83.06 116 CYS A O 1
ATOM 913 N N . HIS A 1 117 ? 11.214 -2.489 -9.015 1.00 88.75 117 HIS A N 1
ATOM 914 C CA . HIS A 1 117 ? 10.681 -3.023 -7.770 1.00 88.75 117 HIS A CA 1
ATOM 915 C C . HIS A 1 117 ? 11.407 -2.476 -6.534 1.00 88.75 117 HIS A C 1
ATOM 917 O O . HIS A 1 117 ? 10.903 -2.579 -5.420 1.00 88.75 117 HIS A O 1
ATOM 923 N N . LEU A 1 118 ? 12.605 -1.912 -6.699 1.00 88.56 118 LEU A N 1
ATOM 924 C CA . LEU A 1 118 ? 13.444 -1.491 -5.580 1.00 88.56 118 LEU A CA 1
ATOM 925 C C . LEU A 1 118 ? 12.873 -0.248 -4.883 1.00 88.56 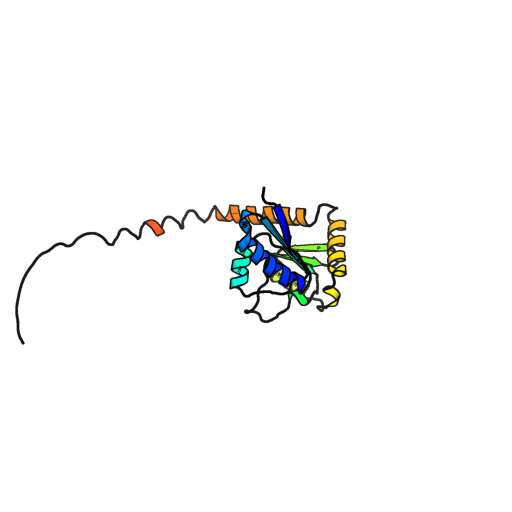118 LEU A C 1
ATOM 927 O O . LEU A 1 118 ? 12.423 0.687 -5.546 1.00 88.56 118 LEU A O 1
ATOM 931 N N . ILE A 1 119 ? 12.981 -0.191 -3.552 1.00 89.50 119 ILE A N 1
ATOM 932 C CA . ILE A 1 119 ? 12.527 0.952 -2.734 1.00 89.50 119 ILE A CA 1
ATOM 933 C C . ILE A 1 119 ? 13.022 2.317 -3.255 1.00 89.50 119 ILE A C 1
ATOM 935 O O . ILE A 1 119 ? 12.191 3.219 -3.343 1.00 89.50 119 ILE A O 1
ATOM 939 N N . PRO A 1 120 ? 14.288 2.497 -3.691 1.00 90.12 120 PRO A N 1
ATOM 940 C CA . PRO A 1 120 ? 14.756 3.782 -4.215 1.00 90.12 120 PRO A CA 1
ATOM 941 C C . PRO A 1 120 ? 13.947 4.312 -5.406 1.00 90.12 120 PRO A C 1
ATOM 943 O O . PRO A 1 120 ? 13.838 5.519 -5.593 1.00 90.12 120 PRO A O 1
ATOM 946 N N . THR A 1 121 ? 13.350 3.433 -6.217 1.00 89.62 121 THR A N 1
ATOM 947 C CA . THR A 1 121 ? 12.514 3.865 -7.351 1.00 89.62 121 THR A CA 1
ATOM 948 C C . THR A 1 121 ? 11.172 4.419 -6.884 1.00 89.62 121 THR A C 1
ATOM 950 O O . THR A 1 121 ? 10.752 5.485 -7.334 1.00 89.62 121 THR A O 1
ATOM 953 N N . TYR A 1 122 ? 10.554 3.758 -5.903 1.00 90.38 122 TYR A N 1
ATOM 954 C CA . TYR A 1 122 ? 9.360 4.250 -5.221 1.00 90.38 122 TYR A CA 1
ATOM 955 C C . TYR A 1 122 ? 9.636 5.579 -4.517 1.00 90.38 122 TYR A C 1
ATOM 957 O O . TYR A 1 122 ? 8.861 6.521 -4.662 1.00 90.38 122 TYR A O 1
ATOM 965 N N . GLU A 1 123 ? 10.760 5.675 -3.807 1.00 89.50 123 GLU A N 1
ATOM 966 C CA . GLU A 1 123 ? 11.197 6.900 -3.142 1.00 89.50 123 GLU A CA 1
ATOM 967 C C . GLU A 1 123 ? 11.393 8.046 -4.141 1.00 89.50 123 GLU A C 1
ATOM 969 O O . GLU A 1 123 ? 10.868 9.136 -3.928 1.00 89.50 123 GLU A O 1
ATOM 974 N N . ALA A 1 124 ? 12.073 7.801 -5.265 1.00 89.25 124 ALA A N 1
ATOM 975 C CA . ALA A 1 124 ? 12.272 8.805 -6.306 1.00 89.25 124 ALA A CA 1
ATOM 976 C C . ALA A 1 124 ? 10.939 9.322 -6.871 1.00 89.25 124 ALA A C 1
ATOM 978 O O . ALA A 1 124 ? 10.761 10.532 -7.010 1.00 89.25 124 ALA A O 1
ATOM 979 N N . GLY A 1 125 ? 9.983 8.425 -7.139 1.00 88.69 125 GLY A N 1
ATOM 980 C CA . GLY A 1 125 ? 8.638 8.808 -7.569 1.00 88.69 125 GLY A CA 1
ATOM 981 C C . GLY A 1 125 ? 7.921 9.667 -6.526 1.00 88.69 125 GLY A C 1
ATOM 982 O O . GLY A 1 125 ? 7.382 10.724 -6.856 1.00 88.69 125 GLY A O 1
ATOM 983 N N . ILE A 1 126 ? 7.949 9.248 -5.256 1.00 88.38 126 ILE A N 1
ATOM 984 C CA . ILE A 1 126 ? 7.310 9.977 -4.149 1.00 88.38 126 ILE A CA 1
ATOM 985 C C . ILE A 1 126 ? 7.949 11.357 -3.990 1.00 88.38 126 ILE A C 1
ATOM 987 O O . ILE A 1 126 ? 7.235 12.355 -3.927 1.00 88.38 126 ILE A O 1
ATOM 991 N N . ASN A 1 127 ? 9.276 11.442 -3.986 1.00 89.00 127 ASN A N 1
ATOM 992 C CA . ASN A 1 127 ? 9.999 12.702 -3.858 1.00 89.00 127 ASN A CA 1
ATOM 993 C C . ASN A 1 127 ? 9.696 13.641 -5.030 1.00 89.00 127 ASN A C 1
ATOM 995 O O . ASN A 1 127 ? 9.407 14.816 -4.802 1.00 89.00 127 ASN A O 1
ATOM 999 N N . ALA A 1 128 ? 9.655 13.128 -6.262 1.00 88.50 128 ALA A N 1
ATOM 1000 C CA . ALA A 1 128 ? 9.231 13.904 -7.425 1.00 88.50 128 ALA A CA 1
ATOM 1001 C C . ALA A 1 128 ? 7.788 14.419 -7.267 1.00 88.50 128 ALA A C 1
ATOM 1003 O O . ALA A 1 128 ? 7.502 15.577 -7.572 1.00 88.50 128 ALA A O 1
ATOM 1004 N N . HIS A 1 129 ? 6.879 13.598 -6.732 1.00 86.44 129 HIS A N 1
ATOM 1005 C CA . HIS A 1 129 ? 5.505 14.015 -6.452 1.00 86.44 129 HIS A CA 1
ATOM 1006 C C . HIS A 1 129 ? 5.436 15.130 -5.396 1.00 86.44 129 HIS A C 1
ATOM 1008 O O . HIS A 1 129 ? 4.683 16.093 -5.561 1.00 86.44 129 HIS A O 1
ATOM 1014 N N . MET A 1 130 ? 6.218 15.020 -4.317 1.00 83.81 130 MET A N 1
ATOM 1015 C CA . MET A 1 130 ? 6.268 16.025 -3.248 1.00 83.81 130 MET A CA 1
ATOM 1016 C C . MET A 1 130 ? 6.841 17.354 -3.740 1.00 83.81 130 MET A C 1
ATOM 1018 O O . MET A 1 130 ? 6.286 18.406 -3.439 1.00 83.81 130 MET A O 1
ATOM 1022 N N . GLN A 1 131 ? 7.914 17.316 -4.533 1.00 83.94 131 GLN A N 1
ATOM 1023 C CA . GLN A 1 131 ? 8.536 18.519 -5.094 1.00 83.94 131 GLN A CA 1
ATOM 1024 C C . GLN A 1 131 ? 7.579 19.280 -6.018 1.00 83.94 131 GLN A C 1
ATOM 1026 O O . GLN A 1 131 ? 7.568 20.507 -6.023 1.00 83.94 131 GLN A O 1
ATOM 1031 N N . ARG A 1 132 ? 6.741 18.562 -6.774 1.00 79.75 132 ARG A N 1
ATOM 1032 C CA . ARG A 1 132 ? 5.772 19.166 -7.701 1.00 79.75 132 ARG A CA 1
ATOM 1033 C C . ARG A 1 132 ? 4.570 19.795 -7.007 1.00 79.75 132 ARG A C 1
ATOM 1035 O O . ARG A 1 132 ? 4.088 20.828 -7.456 1.00 79.75 132 ARG A O 1
ATOM 1042 N N . ASN A 1 133 ? 4.072 19.161 -5.949 1.00 73.44 133 ASN A N 1
ATOM 1043 C CA . ASN A 1 133 ? 2.795 19.527 -5.327 1.00 73.44 133 ASN A CA 1
ATOM 1044 C C . ASN A 1 133 ? 2.954 20.232 -3.967 1.00 73.44 133 ASN A C 1
ATOM 1046 O O . ASN A 1 133 ? 1.964 20.454 -3.269 1.00 73.44 133 ASN A O 1
ATOM 1050 N N . GLY A 1 134 ? 4.187 20.566 -3.578 1.00 65.62 134 GLY A N 1
ATOM 1051 C CA . GLY A 1 134 ? 4.521 21.092 -2.257 1.00 65.62 134 GLY A CA 1
ATOM 1052 C C . GLY A 1 134 ? 4.546 20.008 -1.170 1.00 65.62 134 GLY A C 1
ATOM 1053 O O . GLY A 1 134 ? 3.950 18.935 -1.307 1.00 65.62 134 GLY A O 1
ATOM 1054 N N . HIS A 1 135 ? 5.209 20.313 -0.051 1.00 57.09 135 HIS A N 1
ATOM 1055 C CA . HIS A 1 135 ? 5.420 19.419 1.101 1.00 57.09 135 HIS A CA 1
ATOM 1056 C C . HIS A 1 135 ? 4.143 19.042 1.881 1.00 57.09 135 HIS A C 1
ATOM 1058 O O . HIS A 1 135 ? 4.248 18.520 2.991 1.00 57.09 135 HIS A O 1
ATOM 1064 N N . GLU A 1 136 ? 2.935 19.274 1.350 1.00 57.25 136 GLU A N 1
ATOM 1065 C CA . GLU A 1 136 ? 1.760 18.642 1.954 1.00 57.25 136 GLU A CA 1
ATOM 1066 C C . GLU A 1 136 ? 1.959 17.116 1.874 1.00 57.25 136 GLU A C 1
ATOM 1068 O O . GLU A 1 136 ? 2.286 16.604 0.793 1.00 57.25 136 GLU A O 1
ATOM 1073 N N . PRO A 1 137 ? 1.824 16.372 2.986 1.00 58.12 137 PRO A N 1
ATOM 1074 C CA . PRO A 1 137 ? 2.068 14.943 2.973 1.00 58.12 137 PRO A CA 1
ATOM 1075 C C . PRO A 1 137 ? 1.211 14.280 1.897 1.00 58.12 137 PRO A C 1
ATOM 1077 O O . PRO A 1 137 ? -0.007 14.437 1.881 1.00 58.12 137 PRO A O 1
ATOM 1080 N N . PHE A 1 138 ? 1.841 13.513 1.008 1.00 58.44 138 PHE A N 1
ATOM 1081 C CA . PHE A 1 138 ? 1.176 12.680 0.002 1.00 58.44 138 PHE A CA 1
ATOM 1082 C C . PHE A 1 138 ? -0.048 11.968 0.581 1.00 58.44 138 PHE A C 1
ATOM 1084 O O . PHE A 1 138 ? -1.118 12.030 -0.007 1.00 58.44 138 PHE A O 1
ATOM 1091 N N . LEU A 1 139 ? 0.073 11.398 1.783 1.00 56.12 139 LEU A N 1
ATOM 1092 C CA . LEU A 1 139 ? -1.033 10.736 2.470 1.00 56.12 139 LEU A CA 1
ATOM 1093 C C . LEU A 1 139 ? -2.191 11.673 2.827 1.00 56.12 139 LEU A C 1
ATOM 1095 O O . LEU A 1 139 ? -3.324 11.226 2.784 1.00 56.12 139 LEU A O 1
ATOM 1099 N N . GLN A 1 140 ? -1.952 12.951 3.131 1.00 57.78 140 GLN A N 1
ATOM 1100 C CA . GLN A 1 140 ? -3.017 13.936 3.359 1.00 57.78 140 GLN A CA 1
ATOM 1101 C C . GLN A 1 140 ? -3.716 14.327 2.055 1.00 57.78 140 GLN A C 1
ATOM 1103 O O . GLN A 1 140 ? -4.941 14.391 2.034 1.00 57.78 140 GLN A O 1
ATOM 1108 N N . ARG A 1 141 ? -2.980 14.518 0.950 1.00 59.41 141 ARG A N 1
ATOM 1109 C CA . ARG A 1 141 ? -3.589 14.790 -0.370 1.00 59.41 141 ARG A CA 1
ATOM 1110 C C . ARG A 1 141 ? -4.384 13.618 -0.891 1.00 59.41 141 ARG A C 1
ATOM 1112 O O . ARG A 1 141 ? -5.501 13.790 -1.376 1.00 59.41 141 ARG A O 1
ATOM 1119 N N . VAL A 1 142 ? -3.789 12.437 -0.778 1.00 58.31 142 VAL A N 1
ATOM 1120 C CA . VAL A 1 142 ? -4.442 11.171 -1.044 1.00 58.31 142 VAL A CA 1
ATOM 1121 C C . VAL A 1 142 ? -5.688 11.159 -0.165 1.00 58.31 142 VAL A C 1
ATOM 1123 O O . VAL A 1 142 ? -6.773 11.216 -0.730 1.00 58.31 142 VAL A O 1
ATOM 1126 N N . ASN A 1 143 ? -5.596 11.208 1.169 1.00 57.41 143 ASN A N 1
ATOM 1127 C CA . ASN A 1 143 ? -6.754 11.139 2.080 1.00 57.41 143 ASN A CA 1
ATOM 1128 C C . ASN A 1 143 ? -7.845 12.191 1.789 1.00 57.41 143 ASN A C 1
ATOM 1130 O O . ASN A 1 143 ? -9.028 11.889 1.850 1.00 57.41 143 ASN A O 1
ATOM 1134 N N . ARG A 1 144 ? -7.478 13.409 1.388 1.00 59.41 144 ARG A N 1
ATOM 1135 C CA . ARG A 1 144 ? -8.433 14.459 1.001 1.00 59.41 144 ARG A CA 1
ATOM 1136 C C . ARG A 1 144 ? -9.125 14.153 -0.330 1.00 59.41 144 ARG A C 1
ATOM 1138 O O . ARG A 1 144 ? -10.303 14.448 -0.513 1.00 59.41 144 ARG A O 1
ATOM 1145 N N . THR A 1 145 ? -8.392 13.583 -1.283 1.00 55.38 145 THR A N 1
ATOM 1146 C CA . THR A 1 145 ? -8.958 13.077 -2.543 1.00 55.38 145 THR A CA 1
ATOM 1147 C C . THR A 1 145 ? -9.883 11.892 -2.261 1.00 55.38 145 THR A C 1
ATOM 1149 O O . THR A 1 145 ? -10.958 11.805 -2.845 1.00 55.38 145 THR A O 1
ATOM 1152 N N . TRP A 1 146 ? -9.518 11.045 -1.298 1.00 59.25 146 TRP A N 1
ATOM 1153 C CA . TRP A 1 146 ? -10.313 9.922 -0.808 1.00 59.25 146 TRP A CA 1
ATOM 1154 C C . TRP A 1 146 ? -11.625 10.337 -0.169 1.00 59.25 146 TRP A C 1
ATOM 1156 O O . TRP A 1 146 ? -12.666 9.840 -0.589 1.00 59.25 146 TRP A O 1
ATOM 1166 N N . GLU A 1 147 ? -11.589 11.267 0.785 1.00 59.06 147 GLU A N 1
ATOM 1167 C CA . GLU A 1 147 ? -12.786 11.826 1.416 1.00 59.06 147 GLU A CA 1
ATOM 1168 C C . GLU A 1 147 ? -13.724 12.398 0.352 1.00 59.06 147 GLU A C 1
ATOM 1170 O O . GLU A 1 147 ? -14.899 12.061 0.331 1.00 59.06 147 GLU A O 1
ATOM 1175 N N . LYS A 1 148 ? -13.205 13.138 -0.634 1.00 58.78 148 LYS A N 1
ATOM 1176 C CA . LYS A 1 148 ? -14.027 13.688 -1.724 1.00 58.78 148 LYS A CA 1
ATOM 1177 C C . LYS A 1 148 ? -14.641 12.630 -2.641 1.00 58.78 148 LYS A C 1
ATOM 1179 O O . LYS A 1 148 ? -15.771 12.810 -3.088 1.00 58.78 148 LYS A O 1
ATOM 1184 N N . ILE A 1 149 ? -13.906 11.569 -2.981 1.00 54.75 149 ILE A N 1
ATOM 1185 C CA . ILE A 1 149 ? -14.404 10.499 -3.862 1.00 54.75 149 ILE A CA 1
ATOM 1186 C C . ILE A 1 149 ? -15.463 9.665 -3.135 1.00 54.75 149 ILE A C 1
ATOM 1188 O O . ILE A 1 149 ? -16.494 9.338 -3.724 1.00 54.75 149 ILE A O 1
ATOM 1192 N N . TYR A 1 150 ? -15.236 9.347 -1.860 1.00 53.47 150 TYR A N 1
ATOM 1193 C CA . TYR A 1 150 ? -16.153 8.524 -1.078 1.00 53.47 150 TYR A CA 1
ATOM 1194 C C . TYR A 1 150 ? -17.337 9.298 -0.506 1.00 53.47 150 TYR A C 1
ATOM 1196 O O . TYR A 1 150 ? -18.432 8.757 -0.542 1.00 53.47 150 TYR A O 1
ATOM 1204 N N . GLU A 1 151 ? -17.197 10.557 -0.084 1.00 54.50 151 GLU A N 1
ATOM 1205 C CA . GLU A 1 151 ? -18.357 11.405 0.232 1.00 54.50 151 GLU A CA 1
ATOM 1206 C C . GLU A 1 151 ? -19.246 11.593 -0.996 1.00 54.50 151 GLU A C 1
ATOM 1208 O O . GLU A 1 151 ? -20.465 11.575 -0.870 1.00 54.50 151 GLU A O 1
ATOM 1213 N N . LYS A 1 152 ? -18.665 11.724 -2.199 1.00 50.50 152 LYS A N 1
ATOM 1214 C CA . LYS A 1 152 ? -19.448 11.750 -3.442 1.00 50.50 152 LYS A CA 1
ATOM 1215 C C . LYS A 1 152 ? -20.143 10.420 -3.724 1.00 50.50 152 LYS A C 1
ATOM 1217 O O . LYS A 1 152 ? -21.294 10.440 -4.140 1.00 50.50 152 LYS A O 1
ATOM 1222 N N . LYS A 1 153 ? -19.478 9.280 -3.500 1.00 49.12 153 LYS A N 1
ATOM 1223 C CA . LYS A 1 153 ? -20.104 7.952 -3.635 1.00 49.12 153 LYS A CA 1
ATOM 1224 C C . LYS A 1 153 ? -21.155 7.668 -2.558 1.00 49.12 153 LYS A C 1
ATOM 1226 O O . LYS A 1 153 ? -22.098 6.954 -2.852 1.00 49.12 153 LYS A O 1
ATOM 1231 N N . ALA A 1 154 ? -20.995 8.194 -1.346 1.00 51.22 154 ALA A N 1
ATOM 1232 C CA . ALA A 1 154 ? -21.961 8.064 -0.259 1.00 51.22 154 ALA A CA 1
ATOM 1233 C C . ALA A 1 154 ? -23.190 8.951 -0.508 1.00 51.22 154 ALA A C 1
ATOM 1235 O O . ALA A 1 154 ? -24.309 8.464 -0.426 1.00 51.22 154 ALA A O 1
ATOM 1236 N N . LYS A 1 155 ? -22.985 10.208 -0.926 1.00 47.38 155 LYS A N 1
ATOM 1237 C CA . LYS A 1 155 ? -24.072 11.125 -1.308 1.00 47.38 155 LYS A CA 1
ATOM 1238 C C . LYS A 1 155 ? -24.828 10.669 -2.553 1.00 47.38 155 LYS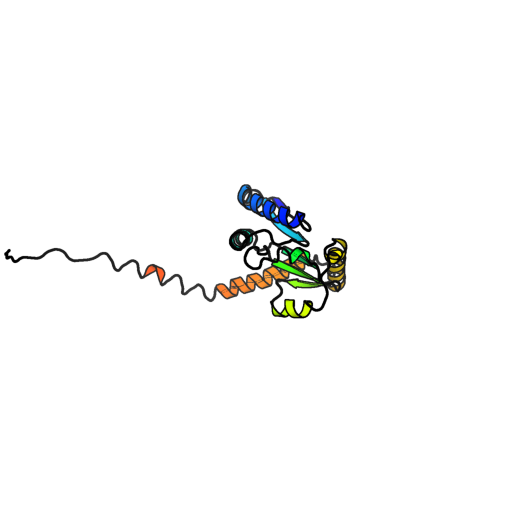 A C 1
ATOM 1240 O O . LYS A 1 155 ? -26.036 10.791 -2.593 1.00 47.38 155 LYS A O 1
ATOM 1245 N N . GLY A 1 156 ? -24.140 10.094 -3.540 1.00 43.03 156 GLY A N 1
ATOM 1246 C CA . GLY A 1 156 ? -24.788 9.522 -4.727 1.00 43.03 156 GLY A CA 1
ATOM 1247 C C . GLY A 1 156 ? -25.495 8.185 -4.488 1.00 43.03 156 GLY A C 1
ATOM 1248 O O . GLY A 1 156 ? -25.985 7.606 -5.445 1.00 43.03 156 GLY A O 1
ATOM 1249 N N . LYS A 1 157 ? -25.493 7.666 -3.253 1.00 41.34 157 LYS A N 1
ATOM 1250 C CA . LYS A 1 157 ? -26.200 6.438 -2.868 1.00 41.34 157 LYS A CA 1
ATOM 1251 C C . LYS A 1 157 ? -27.418 6.715 -1.978 1.00 41.34 157 LYS A C 1
ATOM 1253 O O . LYS A 1 157 ? -28.332 5.903 -1.943 1.00 41.34 157 LYS A O 1
ATOM 1258 N N . GLU A 1 158 ? -27.464 7.877 -1.323 1.00 40.50 158 GLU A N 1
ATOM 1259 C CA . GLU A 1 158 ? -28.655 8.342 -0.594 1.00 40.50 158 GLU A CA 1
ATOM 1260 C C . GLU A 1 158 ? -29.835 8.671 -1.528 1.00 40.50 158 GLU A C 1
ATOM 1262 O O . GLU A 1 158 ? -30.972 8.640 -1.075 1.00 40.50 158 GLU A O 1
ATOM 1267 N N . ASP A 1 159 ? -29.595 8.902 -2.825 1.00 43.84 159 ASP A N 1
ATOM 1268 C CA . ASP A 1 159 ? -30.659 9.192 -3.801 1.00 43.84 159 ASP A CA 1
ATOM 1269 C C . ASP A 1 159 ? -31.334 7.926 -4.390 1.00 43.84 159 ASP A C 1
ATOM 1271 O O . ASP A 1 159 ? -32.411 8.035 -4.977 1.00 43.84 159 ASP A O 1
ATOM 1275 N N . ASP A 1 160 ? -30.750 6.730 -4.209 1.00 44.62 160 ASP A N 1
ATOM 1276 C CA . ASP A 1 160 ? -31.238 5.473 -4.815 1.00 44.62 160 ASP A CA 1
ATOM 1277 C C . ASP A 1 160 ? -31.773 4.439 -3.793 1.00 44.62 160 ASP A C 1
ATOM 1279 O O . ASP A 1 160 ? -32.537 3.546 -4.166 1.00 44.62 160 ASP A O 1
ATOM 1283 N N . ASP A 1 161 ? -31.427 4.545 -2.502 1.00 40.00 161 ASP A N 1
ATOM 1284 C CA . ASP A 1 161 ? -31.736 3.511 -1.491 1.00 40.00 161 ASP A CA 1
ATOM 1285 C C . ASP A 1 161 ? -33.144 3.638 -0.840 1.00 40.00 161 ASP A C 1
ATOM 1287 O O . ASP A 1 161 ? -33.548 2.770 -0.062 1.00 40.00 161 ASP A O 1
ATOM 1291 N N . ASP A 1 162 ? -33.952 4.650 -1.188 1.00 40.28 162 ASP A N 1
ATOM 1292 C CA . ASP A 1 162 ? -35.295 4.851 -0.598 1.00 40.28 162 ASP A CA 1
ATOM 1293 C C . ASP A 1 162 ? -36.413 3.970 -1.203 1.00 40.28 162 ASP A C 1
ATOM 1295 O O . ASP A 1 162 ? -37.531 3.930 -0.669 1.00 40.28 162 ASP A O 1
ATOM 1299 N N . ASN A 1 163 ? -36.134 3.220 -2.278 1.00 41.88 163 ASN A N 1
ATOM 1300 C CA . ASN A 1 163 ? -37.140 2.388 -2.955 1.00 41.88 163 ASN A CA 1
ATOM 1301 C C . ASN A 1 163 ? -37.023 0.875 -2.715 1.00 41.88 163 ASN A C 1
ATOM 13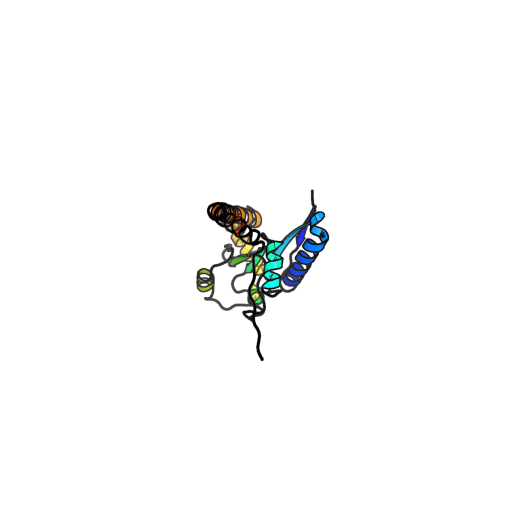03 O O . ASN A 1 163 ? -37.997 0.174 -2.966 1.00 41.88 163 ASN A O 1
ATOM 1307 N N . ASP A 1 164 ? -35.924 0.355 -2.162 1.00 42.81 164 ASP A N 1
ATOM 1308 C CA . ASP A 1 164 ? -35.728 -1.109 -2.079 1.00 42.81 164 ASP A CA 1
ATOM 1309 C C . ASP A 1 164 ? -36.127 -1.716 -0.712 1.00 42.81 164 ASP A C 1
ATOM 1311 O O . ASP A 1 164 ? -36.232 -2.931 -0.546 1.00 42.81 164 ASP A O 1
ATOM 1315 N N . PHE A 1 165 ? -36.432 -0.884 0.298 1.00 33.00 165 PHE A N 1
ATOM 1316 C CA . PHE A 1 165 ? -36.854 -1.358 1.632 1.00 33.00 165 PHE A CA 1
ATOM 1317 C C . PHE A 1 165 ? -38.382 -1.397 1.847 1.00 33.00 165 PHE A C 1
ATOM 1319 O O . PHE A 1 165 ? -38.850 -1.851 2.898 1.00 33.00 165 PHE A O 1
ATOM 1326 N N . LYS A 1 166 ? -39.190 -0.940 0.878 1.00 36.56 166 LYS A N 1
ATOM 1327 C CA . LYS A 1 166 ? -40.666 -0.957 0.980 1.00 36.56 166 LYS A CA 1
ATOM 1328 C C . LYS A 1 166 ? -41.315 -2.212 0.387 1.00 36.56 166 LYS A C 1
ATOM 1330 O O . LYS A 1 166 ? -42.390 -2.592 0.853 1.00 36.56 166 LYS A O 1
ATOM 1335 N N . ASP A 1 167 ? -40.631 -2.931 -0.499 1.00 41.56 167 ASP A N 1
ATOM 1336 C CA . ASP A 1 167 ? -41.199 -4.111 -1.168 1.00 41.56 167 ASP A CA 1
ATOM 1337 C C . ASP A 1 167 ? -41.019 -5.421 -0.378 1.00 41.56 167 ASP A C 1
ATOM 1339 O O . ASP A 1 167 ? -41.815 -6.352 -0.509 1.00 41.56 167 ASP A O 1
ATOM 1343 N N . ALA A 1 168 ? -40.068 -5.478 0.560 1.00 36.47 168 ALA A N 1
ATOM 1344 C CA . ALA A 1 168 ? -39.855 -6.654 1.413 1.00 36.47 168 ALA A CA 1
ATOM 1345 C C . ALA A 1 168 ? -40.857 -6.787 2.583 1.00 36.47 168 ALA A C 1
ATOM 1347 O O . ALA A 1 168 ? -40.927 -7.839 3.217 1.00 36.47 168 ALA A O 1
ATOM 1348 N N . LYS A 1 169 ? -41.650 -5.746 2.884 1.00 37.47 169 LYS A N 1
ATOM 1349 C CA . LYS A 1 169 ? -42.668 -5.777 3.958 1.00 37.47 169 LYS A CA 1
ATOM 1350 C C . LYS A 1 169 ? -44.093 -6.044 3.472 1.00 37.47 169 LYS A C 1
ATOM 1352 O O . LYS A 1 169 ? -44.970 -6.234 4.311 1.00 37.47 169 LYS A O 1
ATOM 1357 N N . ASN A 1 170 ? -44.331 -6.093 2.158 1.00 38.44 170 ASN A N 1
ATOM 1358 C CA . ASN A 1 170 ? -45.678 -6.270 1.606 1.00 38.44 170 ASN A CA 1
ATOM 1359 C C . ASN A 1 170 ? -45.988 -7.704 1.133 1.00 38.44 170 ASN A C 1
ATOM 1361 O O . ASN A 1 170 ? -47.133 -7.997 0.808 1.00 38.44 170 ASN A O 1
ATOM 1365 N N . ASN A 1 171 ? -45.005 -8.616 1.157 1.00 38.66 171 ASN A N 1
ATOM 1366 C CA . ASN A 1 171 ? -45.166 -10.010 0.711 1.00 38.66 171 ASN A CA 1
ATOM 1367 C C . ASN A 1 171 ? -45.191 -11.061 1.839 1.00 38.66 171 ASN A C 1
ATOM 1369 O O . ASN A 1 171 ? -45.167 -12.257 1.566 1.00 38.66 171 ASN A O 1
ATOM 1373 N N . SER A 1 172 ? -45.288 -10.647 3.108 1.00 36.44 172 SER A N 1
ATOM 1374 C CA . SER A 1 172 ? -45.410 -11.558 4.263 1.00 36.44 172 SER A CA 1
ATOM 1375 C C . SER A 1 172 ? -46.800 -11.566 4.917 1.00 36.44 172 SER A C 1
ATOM 1377 O O . SER A 1 172 ? -46.936 -11.990 6.061 1.00 36.44 172 SER A O 1
ATOM 1379 N N . LYS A 1 173 ? -47.850 -11.123 4.206 1.00 38.69 173 LYS A N 1
ATOM 1380 C CA . LYS A 1 173 ? -49.228 -11.051 4.739 1.00 38.69 173 LYS A CA 1
ATOM 1381 C C . LYS A 1 173 ? -50.308 -11.767 3.912 1.00 38.69 173 LYS A C 1
ATOM 1383 O O . LYS A 1 173 ? -51.484 -11.469 4.076 1.00 38.69 173 LYS A O 1
ATOM 1388 N N . LEU A 1 174 ? -49.933 -12.717 3.053 1.00 34.53 174 LEU A N 1
ATOM 1389 C CA . LEU A 1 174 ? -50.868 -13.438 2.167 1.00 34.53 174 LEU A CA 1
ATOM 1390 C C . LEU A 1 174 ? -50.996 -14.947 2.441 1.00 34.53 174 LEU A C 1
ATOM 1392 O O . LEU A 1 174 ? -51.526 -15.677 1.610 1.00 34.53 174 LEU A O 1
ATOM 1396 N N . CYS A 1 175 ? -50.554 -15.435 3.602 1.00 31.00 175 CYS A N 1
ATOM 1397 C CA . CYS A 1 175 ? -50.687 -16.850 3.963 1.00 31.00 175 CYS A CA 1
ATOM 1398 C C . CYS A 1 175 ? -51.073 -17.028 5.435 1.00 31.00 175 CYS A C 1
ATOM 1400 O O . CYS A 1 175 ? -50.330 -17.643 6.182 1.00 31.00 175 CYS A O 1
ATOM 1402 N N . GLU A 1 176 ? -52.206 -16.467 5.855 1.00 32.84 176 GLU A N 1
ATOM 1403 C CA . GLU A 1 176 ? -52.905 -16.851 7.090 1.00 32.84 176 GLU A CA 1
ATOM 1404 C C . GLU A 1 176 ? -54.332 -16.283 7.019 1.00 32.84 176 GLU A C 1
ATOM 1406 O O . GLU A 1 176 ? -54.534 -15.078 7.160 1.00 32.84 176 GLU A O 1
ATOM 1411 N N . GLY A 1 177 ? -55.313 -17.139 6.717 1.00 28.00 177 GLY A N 1
ATOM 1412 C CA . GLY A 1 177 ? -56.727 -16.760 6.685 1.00 28.00 177 GLY A CA 1
ATOM 1413 C C . GLY A 1 177 ? -57.591 -17.645 5.787 1.00 28.00 177 GLY A C 1
ATOM 1414 O O . GLY A 1 177 ? -57.581 -17.493 4.573 1.00 28.00 177 GLY A O 1
ATOM 1415 N N . ASP A 1 178 ? -58.373 -18.502 6.442 1.00 28.39 178 ASP A N 1
ATOM 1416 C CA . ASP A 1 178 ? -59.709 -18.956 6.032 1.00 28.39 178 ASP A CA 1
ATOM 1417 C C . ASP A 1 178 ? -59.851 -20.117 5.033 1.00 28.39 178 ASP A C 1
ATOM 1419 O O . ASP A 1 178 ? -59.888 -19.939 3.821 1.00 28.39 178 ASP A O 1
ATOM 1423 N N . ALA A 1 179 ? -60.116 -21.312 5.578 1.00 28.83 179 ALA A N 1
ATOM 1424 C CA . ALA A 1 179 ? -61.330 -22.063 5.232 1.00 28.83 179 ALA A CA 1
ATOM 1425 C C . ALA A 1 179 ? -61.587 -23.189 6.250 1.00 28.83 179 ALA A C 1
ATOM 1427 O O . ALA A 1 179 ? -61.041 -24.289 6.170 1.00 28.83 179 ALA A O 1
ATOM 1428 N N . ALA A 1 180 ? -62.457 -22.895 7.215 1.00 29.92 180 ALA A N 1
ATOM 1429 C CA . ALA A 1 180 ? -63.144 -23.891 8.017 1.00 29.92 180 ALA A CA 1
ATOM 1430 C C . ALA A 1 180 ? -64.261 -24.564 7.193 1.00 29.92 180 ALA A C 1
ATOM 1432 O O . ALA A 1 180 ? -65.057 -23.891 6.550 1.00 29.92 180 ALA A O 1
ATOM 1433 N N . GLY A 1 181 ? -64.290 -25.897 7.266 1.00 27.56 181 GLY A N 1
ATOM 1434 C CA . GLY A 1 181 ? -65.444 -26.807 7.275 1.00 27.56 181 GLY A CA 1
ATOM 1435 C C . GLY A 1 181 ? -66.702 -26.547 6.431 1.00 27.56 181 GLY A C 1
ATOM 1436 O O . GLY A 1 181 ? -67.515 -25.681 6.730 1.00 27.56 181 GLY A O 1
ATOM 1437 N N . SER A 1 182 ? -66.947 -27.463 5.492 1.00 28.45 182 SER A N 1
ATOM 1438 C CA . SER A 1 182 ? -68.210 -28.178 5.178 1.00 28.45 182 SER A CA 1
ATOM 1439 C C . SER A 1 182 ? -68.009 -28.824 3.794 1.00 28.45 182 SER A C 1
ATOM 1441 O O . SER A 1 182 ? -67.320 -28.256 2.963 1.00 28.45 182 SER A O 1
ATOM 1443 N N . GLY A 1 183 ? -68.475 -30.009 3.417 1.00 26.58 183 GLY A N 1
ATOM 1444 C CA . GLY A 1 183 ? -69.318 -31.026 4.016 1.00 26.58 183 GLY A CA 1
ATOM 1445 C C . GLY A 1 183 ? -69.721 -31.995 2.889 1.00 26.58 183 GLY A C 1
ATOM 1446 O O . GLY A 1 183 ? -70.285 -31.555 1.899 1.00 26.58 183 GLY A O 1
ATOM 1447 N N . ASN A 1 184 ? -69.490 -33.293 3.112 1.00 26.94 184 ASN A N 1
ATOM 1448 C CA . ASN A 1 184 ? -70.290 -34.442 2.655 1.00 26.94 184 ASN A CA 1
ATOM 1449 C C . ASN A 1 184 ? -70.259 -35.000 1.204 1.00 26.94 184 ASN A C 1
ATOM 1451 O O . ASN A 1 184 ? -70.138 -34.278 0.222 1.00 26.94 184 ASN A O 1
ATOM 1455 N N . VAL A 1 185 ? -70.576 -36.316 1.173 1.00 29.86 185 VAL A N 1
ATOM 1456 C CA . VAL A 1 185 ? -71.046 -37.221 0.084 1.00 29.86 185 VAL A CA 1
ATOM 1457 C C . VAL A 1 185 ? -69.924 -37.990 -0.663 1.00 29.86 185 VAL A C 1
ATOM 1459 O O . VAL A 1 185 ? -69.195 -37.383 -1.430 1.00 29.86 185 VAL A O 1
ATOM 1462 N N . VAL A 1 186 ? -69.566 -39.249 -0.327 1.00 30.02 186 VAL A N 1
ATOM 1463 C CA . VAL A 1 186 ? -70.223 -40.594 -0.448 1.00 30.02 186 VAL A CA 1
ATOM 1464 C C . VAL A 1 186 ? -69.928 -41.318 -1.783 1.00 30.02 186 VAL A C 1
ATOM 1466 O O . VAL A 1 186 ? -70.005 -40.703 -2.839 1.00 30.02 186 VAL A O 1
ATOM 1469 N N . ALA A 1 187 ? -69.719 -42.643 -1.651 1.00 27.50 187 ALA A N 1
ATOM 1470 C CA . ALA A 1 187 ? -69.668 -43.756 -2.624 1.00 27.50 187 ALA A CA 1
ATOM 1471 C C . ALA A 1 187 ? -68.307 -43.999 -3.317 1.00 27.50 187 ALA A C 1
ATOM 1473 O O . ALA A 1 187 ? -67.784 -43.092 -3.950 1.00 27.50 187 ALA A O 1
ATOM 1474 N N . ASP A 1 188 ? -67.576 -45.100 -3.088 1.00 28.64 188 ASP A N 1
ATOM 1475 C CA . ASP A 1 188 ? -67.848 -46.562 -3.174 1.00 28.64 188 ASP A CA 1
ATOM 1476 C C . ASP A 1 188 ? -67.415 -47.166 -4.529 1.00 28.64 188 ASP A C 1
ATOM 1478 O O . ASP A 1 188 ? -67.524 -46.513 -5.563 1.00 28.64 188 ASP A O 1
ATOM 1482 N N . GLU A 1 189 ? -66.942 -48.415 -4.443 1.00 31.98 189 GLU A N 1
ATOM 1483 C CA . GLU A 1 189 ? -66.542 -49.381 -5.481 1.00 31.98 189 GLU A CA 1
ATOM 1484 C C . GLU A 1 189 ? -65.233 -49.048 -6.239 1.00 31.98 189 GLU A C 1
ATOM 1486 O O . GLU A 1 189 ? -65.044 -47.959 -6.767 1.00 31.98 189 GLU A O 1
ATOM 1491 N N . SER A 1 190 ? -64.228 -49.924 -6.352 1.00 37.97 190 SER A N 1
ATOM 1492 C CA . SER A 1 190 ? -64.122 -51.385 -6.180 1.00 37.97 190 SER A CA 1
ATOM 1493 C C . SER A 1 190 ? -62.650 -51.795 -6.041 1.00 37.97 190 SER A C 1
ATOM 1495 O O . SER A 1 190 ? -61.786 -51.012 -6.501 1.00 37.97 190 SER A O 1
#

Radius of gyration: 26.24 Å; chains: 1; bounding box: 86×72×46 Å